Protein AF-A0A9P6WI72-F1 (afdb_monomer)

Solvent-accessible surface area (backbone atoms only — not comparable to full-atom values): 16939 Å² total; per-residue (Å²): 128,79,78,71,65,68,70,68,73,77,75,77,86,80,89,86,84,84,78,86,83,80,85,81,80,85,80,89,77,92,77,89,84,88,87,90,89,86,86,88,88,83,83,89,83,90,80,79,90,68,84,72,75,84,67,80,79,69,75,78,82,68,89,83,68,56,94,52,48,46,79,77,49,92,47,32,34,39,29,74,84,49,93,44,73,34,67,62,58,50,52,51,54,51,60,57,54,38,74,52,84,78,48,71,69,59,49,60,74,65,34,72,81,67,42,46,78,43,75,33,72,95,36,62,87,40,87,66,51,40,45,38,30,40,42,46,60,81,64,41,49,60,96,87,40,77,56,92,66,89,44,30,19,35,54,41,36,67,80,82,82,69,95,60,57,65,76,45,49,30,46,62,94,36,70,64,35,52,49,46,37,28,42,74,60,29,36,38,90,89,66,52,64,65,80,72,60,91,60,46,26,31,24,41,36,59,52,97,94,40,80,43,83,43,30,20,35,48,50,71,52,87,98,40,82,53,73,34,58,38,50,82,94,50,51,17,57,44,54,46,25,48,47,40,58,69,73,68,47,73,80,60,80,85,71,70,74,69,83,78,79,80,128

pLDDT: mean 72.47, std 22.65, range [26.83, 94.81]

Organism: NCBI:txid460514

InterPro domains:
  IPR028012 Transcription regulator Rua1, C-terminal [PF14616] (124-248)

Sequence (263 aa):
QQQQQQQQQQQQQQLQHPQNPQLQSHYHLQSTSSTPYGQPQNSILIKDYQPRSEESKSTPFPLFFCEYCQKISDTCYFCYNRSCSFLKKLQQFQLYNQPNFFTVDQVVYHCDPNYIYEENLDNKDRIYDPQITRCKIEDEFINGKKIKKDHPGFCKYCTLYEDNWDSNFYERNNSRYRGHMINTHGIHPNGLIVKLPQNGYFCYKWIRNHWFETSGFFCPYPDCHEAFAIGEKGHGFHEYLRHWSKQHVKLDSDQIKLPQIRN

Radius of gyration: 28.74 Å; Cα contacts (8 Å, |Δi|>4): 296; chains: 1; bounding box: 97×58×60 Å

Foldseek 3Di:
DVVVVVVVVVPPPDDDDDDDDDDDDDDDDDDDDDDDDDDDDDDDDDPDPDPPPPPPPQQDDDPPDDPQWDDPDSFKIWGPPDAAPVVVLLVVLVLLQDFAPDDQVNLCVQDDVQKDKDAPPVCCPPPLDAGIFIDGPVQQDDPNDGDPDQTFGADRRHDDDDRPRVVRTDRSPDPVSQCCCQLRNQAHNVGDRADDFPGKTWMWGQDPSDTDIFIKGARPDPPGRDIFTQDPPRVSVSVNSVCCVVPVPPPPVVPPPDPPDDD

Nearest PDB structures (foldseek):
  4i86-assembly2_B  TM=4.342E-01  e=5.383E+00  Komagataeibacter xylinus
  6t44-assembly1_BBB  TM=4.824E-01  e=5.733E+00  Ovis aries
  2a2g-assembly1_A  TM=4.708E-01  e=8.908E+00  Rattus norvegicus
  1yp7-assembly1_A  TM=3.965E-01  e=9.487E+00  Mus musculus

Secondary structure (DSSP, 8-state):
--SSSSSSSSSSS--------------------------------------------PPPPPTT--TTEEEEETTEEEESSS--THHHHHHHHHHHTSPP---HHHHHHHS-TTEEEEE-GGGTT-TTS-SEEEEEHHHHEETTEE------EE-SSPPP-SS-GGGGEE-TTSHHHHHHIIIII-B-TTS-BPPPPS--EEEEEEETTEEEEEEEEE--STT---EEEE-GGGHHHHHHHHHHHHHTS---TTS--------

Structure (mmCIF, N/CA/C/O backbone):
data_AF-A0A9P6WI72-F1
#
_entry.id   AF-A0A9P6WI72-F1
#
loop_
_atom_site.group_PDB
_atom_site.id
_atom_site.type_symbol
_atom_site.label_atom_id
_atom_site.label_alt_id
_atom_site.label_comp_id
_atom_site.label_asym_id
_atom_site.label_entity_id
_atom_site.label_seq_id
_atom_site.pdbx_PDB_ins_code
_atom_site.Cartn_x
_atom_site.Cartn_y
_atom_site.Cartn_z
_atom_site.occupancy
_atom_site.B_iso_or_equiv
_atom_site.auth_seq_id
_atom_site.auth_comp_id
_atom_site.auth_asym_id
_atom_site.auth_atom_id
_atom_site.pdbx_PDB_model_num
ATOM 1 N N . GLN A 1 1 ? -9.673 46.498 30.242 1.00 52.19 1 GLN A N 1
ATOM 2 C CA . GLN A 1 1 ? -8.729 45.479 30.759 1.00 52.19 1 GLN A CA 1
ATOM 3 C C . GLN A 1 1 ? -8.707 44.165 29.962 1.00 52.19 1 GLN A C 1
ATOM 5 O O . GLN A 1 1 ? -7.744 43.434 30.110 1.00 52.19 1 GLN A O 1
ATOM 10 N N . GLN A 1 2 ? -9.651 43.885 29.049 1.00 46.97 2 GLN A N 1
ATOM 11 C CA . GLN A 1 2 ? -9.589 42.696 28.170 1.00 46.97 2 GLN A CA 1
ATOM 12 C C . GLN A 1 2 ? -8.872 42.897 26.817 1.00 46.97 2 GLN A C 1
ATOM 14 O O . GLN A 1 2 ? -8.601 41.920 26.134 1.00 46.97 2 GLN A O 1
ATOM 19 N N . GLN A 1 3 ? -8.493 44.123 26.435 1.00 42.22 3 GLN A N 1
ATOM 20 C CA . GLN A 1 3 ? -7.752 44.370 25.181 1.00 42.22 3 GLN A CA 1
ATOM 21 C C . GLN A 1 3 ? -6.220 44.402 25.333 1.00 42.22 3 GLN A C 1
ATOM 23 O O . GLN A 1 3 ? -5.517 44.378 24.331 1.00 42.22 3 GLN A O 1
ATOM 28 N N . GLN A 1 4 ? -5.682 44.391 26.559 1.00 42.09 4 GLN A N 1
ATOM 29 C CA . GLN A 1 4 ? -4.226 44.348 26.790 1.00 42.09 4 GLN A CA 1
ATOM 30 C C . GLN A 1 4 ? -3.657 42.928 26.951 1.00 42.09 4 GLN A C 1
ATOM 32 O O . GLN A 1 4 ? -2.446 42.760 26.883 1.00 42.09 4 GLN A O 1
ATOM 37 N N . GLN A 1 5 ? -4.498 41.895 27.089 1.00 44.28 5 GLN A N 1
ATOM 38 C CA . GLN A 1 5 ? -4.035 40.498 27.151 1.00 44.28 5 GLN A CA 1
ATOM 39 C C . GLN A 1 5 ? -3.924 39.816 25.776 1.00 44.28 5 GLN A C 1
ATOM 41 O O . GLN A 1 5 ? -3.233 38.810 25.660 1.00 44.28 5 GLN A O 1
ATOM 46 N N . GLN A 1 6 ? -4.517 40.376 24.714 1.00 44.38 6 GLN A N 1
ATOM 47 C CA . GLN A 1 6 ? -4.412 39.809 23.359 1.00 44.38 6 GLN A CA 1
ATOM 48 C C . GLN A 1 6 ? -3.137 40.219 22.598 1.00 44.38 6 GLN A C 1
ATOM 50 O O . GLN A 1 6 ? -2.792 39.564 21.620 1.00 44.38 6 GLN A O 1
ATOM 55 N N . GLN A 1 7 ? -2.387 41.231 23.053 1.00 42.81 7 GLN A N 1
ATOM 56 C CA . GLN A 1 7 ? -1.132 41.647 22.400 1.00 42.81 7 GLN A CA 1
ATOM 57 C C . GLN A 1 7 ? 0.133 40.942 22.920 1.00 42.81 7 GLN A C 1
ATOM 59 O O . GLN A 1 7 ? 1.171 41.032 22.274 1.00 42.81 7 GLN A O 1
ATOM 64 N N . GLN A 1 8 ? 0.067 40.185 24.023 1.00 41.38 8 GLN A N 1
ATOM 65 C CA . GLN A 1 8 ? 1.225 39.431 24.538 1.00 41.38 8 GLN A CA 1
ATOM 66 C C . GLN A 1 8 ? 1.326 37.983 24.029 1.00 41.38 8 GLN A C 1
ATOM 68 O O . GLN A 1 8 ? 2.373 37.364 24.190 1.00 41.38 8 GLN A O 1
ATOM 73 N N . GLN A 1 9 ? 0.306 37.445 23.349 1.00 41.84 9 GLN A N 1
ATOM 74 C CA . GLN A 1 9 ? 0.353 36.076 22.798 1.00 41.84 9 GLN A CA 1
ATOM 75 C C . GLN A 1 9 ? 0.880 35.971 21.354 1.00 41.84 9 GLN A C 1
ATOM 77 O O . GLN A 1 9 ? 1.090 34.862 20.873 1.00 41.84 9 GLN A O 1
ATOM 82 N N . GLN A 1 10 ? 1.168 37.084 20.668 1.00 40.47 10 GLN A N 1
ATOM 83 C CA . GLN A 1 10 ? 1.740 37.060 19.308 1.00 40.47 10 GLN A CA 1
ATOM 84 C C . GLN A 1 10 ? 3.270 37.231 19.245 1.00 40.47 10 GLN A C 1
ATOM 86 O O . GLN A 1 10 ? 3.832 37.219 18.155 1.00 40.47 10 GLN A O 1
ATOM 91 N N . GLN A 1 11 ? 3.972 37.327 20.383 1.00 38.56 11 GLN A N 1
ATOM 92 C CA . GLN A 1 11 ? 5.428 37.564 20.417 1.00 38.56 11 GLN A CA 1
ATOM 93 C C . GLN A 1 11 ? 6.282 36.403 20.966 1.00 38.56 11 GLN A C 1
ATOM 95 O O . GLN A 1 11 ? 7.459 36.596 21.246 1.00 38.56 11 GLN A O 1
ATOM 100 N N . GLN A 1 12 ? 5.738 35.182 21.069 1.00 36.44 12 GLN A N 1
ATOM 101 C CA . GLN A 1 12 ? 6.485 33.992 21.530 1.00 36.44 12 GLN A CA 1
ATOM 102 C C . GLN A 1 12 ? 6.545 32.825 20.522 1.00 36.44 12 GLN A C 1
ATOM 104 O O . GLN A 1 12 ? 6.823 31.694 20.902 1.00 36.44 12 GLN A O 1
ATOM 109 N N . GLN A 1 13 ? 6.346 33.080 19.221 1.00 35.59 13 GLN A N 1
ATOM 110 C CA . GLN A 1 13 ? 6.502 32.067 18.155 1.00 35.59 13 GLN A CA 1
ATOM 111 C C . GLN A 1 13 ? 7.703 32.283 17.219 1.00 35.59 13 GLN A C 1
ATOM 113 O O . GLN A 1 13 ? 7.755 31.740 16.119 1.00 35.59 13 GLN A O 1
ATOM 118 N N . GLN A 1 14 ? 8.721 33.018 17.657 1.00 35.69 14 GLN A N 1
ATOM 119 C CA . GLN A 1 14 ? 10.023 33.010 16.993 1.00 35.69 14 GLN A CA 1
ATOM 120 C C . GLN A 1 14 ? 11.105 32.826 18.038 1.00 35.69 14 GLN A C 1
ATOM 122 O O . GLN A 1 14 ? 11.428 33.775 18.737 1.00 35.69 14 GLN A O 1
ATOM 127 N N . LEU A 1 15 ? 11.612 31.596 18.145 1.00 31.27 15 LEU A N 1
ATOM 128 C CA . LEU A 1 15 ? 12.985 31.219 18.502 1.00 31.27 15 LEU A CA 1
ATOM 129 C C . LEU A 1 15 ? 12.982 29.726 18.849 1.00 31.27 15 LEU A C 1
ATOM 131 O O . LEU A 1 15 ? 12.518 29.354 19.919 1.00 31.27 15 LEU A O 1
ATOM 135 N N . GLN A 1 16 ? 13.488 28.899 17.928 1.00 28.70 16 GLN A N 1
ATOM 136 C CA . GLN A 1 16 ? 14.389 27.753 18.160 1.00 28.70 16 GLN A CA 1
ATOM 137 C C . GLN A 1 16 ? 14.335 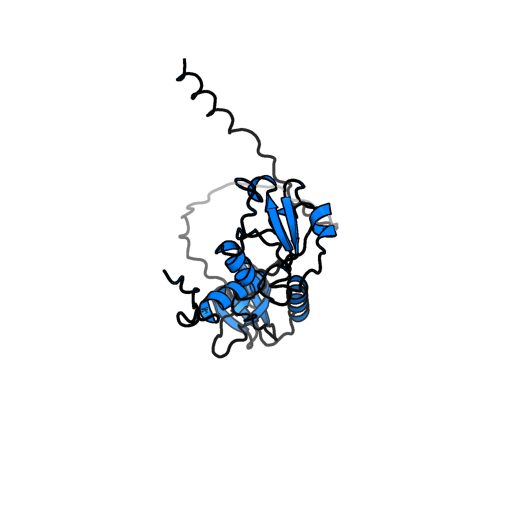26.785 16.966 1.00 28.70 16 GLN A C 1
ATOM 139 O O . GLN A 1 16 ? 13.604 25.802 16.942 1.00 28.70 16 GLN A O 1
ATOM 144 N N . HIS A 1 17 ? 15.166 27.078 15.965 1.00 30.27 17 HIS A N 1
ATOM 145 C CA . HIS A 1 17 ? 15.753 26.062 15.096 1.00 30.27 17 HIS A CA 1
ATOM 146 C C . HIS A 1 17 ? 17.014 25.517 15.778 1.00 30.27 17 HIS A C 1
ATOM 148 O O . HIS A 1 17 ? 17.877 26.320 16.140 1.00 30.27 17 HIS A O 1
ATOM 154 N N . PRO A 1 18 ? 17.209 24.192 15.822 1.00 30.80 18 PRO A N 1
ATOM 155 C CA . PRO A 1 18 ? 18.545 23.619 15.823 1.00 30.80 18 PRO A CA 1
ATOM 156 C C . PRO A 1 18 ? 18.844 22.988 14.457 1.00 30.80 18 PRO A C 1
ATOM 158 O O . PRO A 1 18 ? 18.262 21.988 14.050 1.00 30.80 18 PRO A O 1
ATOM 161 N N . GLN A 1 19 ? 19.713 23.685 13.731 1.00 26.84 19 GLN A N 1
ATOM 162 C CA . GLN A 1 19 ? 20.917 23.194 13.055 1.00 26.84 19 GLN A CA 1
ATOM 163 C C . GLN A 1 19 ? 20.951 21.745 12.518 1.00 26.84 19 GLN A C 1
ATOM 165 O O . GLN A 1 19 ? 20.992 20.764 13.253 1.00 26.84 19 GLN A O 1
ATOM 170 N N . ASN A 1 20 ? 21.107 21.679 11.189 1.00 28.73 20 ASN A N 1
ATOM 171 C CA . ASN A 1 20 ? 21.805 20.642 10.421 1.00 28.73 20 ASN A CA 1
ATOM 172 C C . ASN A 1 20 ? 22.983 19.985 11.169 1.00 28.73 20 ASN A C 1
ATOM 174 O O . ASN A 1 20 ? 23.896 20.702 11.584 1.00 28.73 20 ASN A O 1
ATOM 178 N N . PRO A 1 21 ? 23.106 18.650 11.101 1.00 31.75 21 PRO A N 1
ATOM 179 C CA . PRO A 1 21 ? 24.401 17.988 11.090 1.00 31.75 21 PRO A CA 1
ATOM 180 C C . PRO A 1 21 ? 24.835 17.715 9.647 1.00 31.75 21 PRO A C 1
ATOM 182 O O . PRO A 1 21 ? 24.166 17.032 8.871 1.00 31.75 21 PRO A O 1
ATOM 185 N N . GLN A 1 22 ? 25.980 18.292 9.302 1.00 28.11 22 GLN A N 1
ATOM 186 C CA . GLN A 1 22 ? 26.717 18.074 8.068 1.00 28.11 22 GLN A CA 1
ATOM 187 C C . GLN A 1 22 ? 27.060 16.588 7.881 1.00 28.11 22 GLN A C 1
ATOM 189 O O . GLN A 1 22 ? 27.593 15.938 8.778 1.00 28.11 22 GLN A O 1
ATOM 194 N N . LEU A 1 23 ? 26.827 16.081 6.670 1.00 28.50 23 LEU A N 1
ATOM 195 C CA . LEU A 1 23 ? 27.458 14.872 6.147 1.00 28.50 23 LEU A CA 1
ATOM 196 C C . LEU A 1 23 ? 28.974 15.113 6.043 1.00 28.50 23 LEU A C 1
ATOM 198 O O . LEU A 1 23 ? 29.442 15.748 5.099 1.00 28.50 23 LEU A O 1
ATOM 202 N N . GLN A 1 24 ? 29.741 14.611 7.011 1.00 29.06 24 GLN A N 1
ATOM 203 C CA . GLN A 1 24 ? 31.187 14.452 6.875 1.00 29.06 24 GLN A CA 1
ATOM 204 C C . GLN A 1 24 ? 31.476 13.236 5.991 1.00 29.06 24 GLN A C 1
ATOM 206 O O . GLN A 1 24 ? 31.387 12.083 6.406 1.00 29.06 24 GLN A O 1
ATOM 211 N N . SER A 1 25 ? 31.826 13.509 4.739 1.00 29.33 25 SER A N 1
ATOM 212 C CA . SER A 1 25 ? 32.450 12.556 3.830 1.00 29.33 25 SER A CA 1
ATOM 213 C C . SER A 1 25 ? 33.912 12.339 4.232 1.00 29.33 25 SER A C 1
ATOM 215 O O . SER A 1 25 ? 34.768 13.173 3.934 1.00 29.33 25 SER A O 1
ATOM 217 N N . HIS A 1 26 ? 34.214 11.217 4.885 1.00 27.45 26 HIS A N 1
ATOM 218 C CA . HIS A 1 26 ? 35.584 10.727 5.018 1.00 27.45 26 HIS A CA 1
ATOM 219 C C . HIS A 1 26 ? 36.020 10.064 3.705 1.00 27.45 26 HIS A C 1
ATOM 221 O O . HIS A 1 26 ? 35.703 8.906 3.449 1.00 27.45 26 HIS A O 1
ATOM 227 N N . TYR A 1 27 ? 36.769 10.796 2.880 1.00 30.16 27 TYR A N 1
ATOM 228 C CA . TYR A 1 27 ? 37.642 10.201 1.871 1.00 30.16 27 TYR A CA 1
ATOM 229 C C . TYR A 1 27 ? 39.048 10.095 2.459 1.00 30.16 27 TYR A C 1
ATOM 231 O O . TYR A 1 27 ? 39.739 11.096 2.630 1.00 30.16 27 TYR A O 1
ATOM 239 N N . HIS A 1 28 ? 39.470 8.869 2.762 1.00 27.30 28 HIS A N 1
ATOM 240 C CA . HIS A 1 28 ? 40.876 8.527 2.930 1.00 27.30 28 HIS A CA 1
ATOM 241 C C . HIS A 1 28 ? 41.377 8.001 1.581 1.00 27.30 28 HIS A C 1
ATOM 243 O O . HIS A 1 28 ? 41.046 6.888 1.186 1.00 27.30 28 HIS A O 1
ATOM 249 N N . LEU A 1 29 ? 42.168 8.804 0.872 1.00 28.55 29 LEU A N 1
ATOM 250 C CA . LEU A 1 29 ? 43.032 8.329 -0.205 1.00 28.55 29 LEU A CA 1
ATOM 251 C C . LEU A 1 29 ? 44.438 8.857 0.068 1.00 28.55 29 LEU A C 1
ATOM 253 O O . LEU A 1 29 ? 44.714 10.050 -0.035 1.00 28.55 29 LEU A O 1
ATOM 257 N N . GLN A 1 30 ? 45.307 7.939 0.483 1.00 26.83 30 GLN A N 1
ATOM 258 C CA . GLN A 1 30 ? 46.749 8.098 0.406 1.00 26.83 30 GLN A CA 1
ATOM 259 C C . GLN A 1 30 ? 47.158 8.086 -1.068 1.00 26.83 30 GLN A C 1
ATOM 261 O O . GLN A 1 30 ? 46.858 7.131 -1.777 1.00 26.83 30 GLN A O 1
ATOM 266 N N . SER A 1 31 ? 47.921 9.087 -1.494 1.00 29.16 31 SER A N 1
ATOM 267 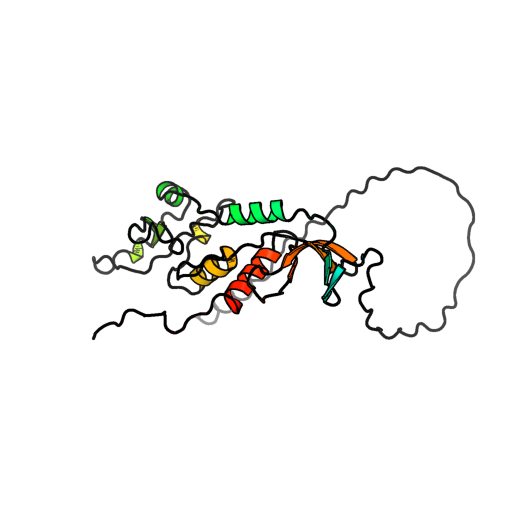C CA . SER A 1 31 ? 48.924 8.904 -2.544 1.00 29.16 31 SER A CA 1
ATOM 268 C C . SER A 1 31 ? 49.932 10.045 -2.495 1.00 29.16 31 SER A C 1
ATOM 270 O O . SER A 1 31 ? 49.629 11.204 -2.764 1.00 29.16 31 SER A O 1
ATOM 272 N N . THR A 1 32 ? 51.142 9.669 -2.108 1.00 26.88 32 THR A N 1
ATOM 273 C CA . THR A 1 32 ? 52.397 10.408 -2.182 1.00 26.88 32 THR A CA 1
ATOM 274 C C . THR A 1 32 ? 52.779 10.721 -3.629 1.00 26.88 32 THR A C 1
ATOM 276 O O . THR A 1 32 ? 52.756 9.819 -4.463 1.00 26.88 32 THR A O 1
ATOM 279 N N . SER A 1 33 ? 53.233 11.939 -3.921 1.00 29.80 33 SER A N 1
ATOM 280 C CA . SER A 1 33 ? 54.550 12.188 -4.539 1.00 29.80 33 SER A CA 1
ATOM 281 C C . SER A 1 33 ? 54.745 13.668 -4.883 1.00 29.80 33 SER A C 1
ATOM 283 O O . SER A 1 33 ? 53.876 14.371 -5.383 1.00 29.80 33 SER A O 1
ATOM 285 N N . SER A 1 34 ? 55.937 14.116 -4.528 1.00 29.33 34 SER A N 1
ATOM 286 C CA . SER A 1 34 ? 56.546 15.431 -4.647 1.00 29.33 34 SER A CA 1
ATOM 287 C C . SER A 1 34 ? 57.128 15.696 -6.038 1.00 29.33 34 SER A C 1
ATOM 289 O O . SER A 1 34 ? 57.828 14.831 -6.557 1.00 29.33 34 SER A O 1
ATOM 291 N N . THR A 1 35 ? 56.997 16.919 -6.568 1.00 30.30 35 THR A N 1
ATOM 292 C CA . THR A 1 35 ? 58.150 17.782 -6.938 1.00 30.30 35 THR A CA 1
ATOM 293 C C . THR A 1 35 ? 57.719 19.205 -7.361 1.00 30.30 35 THR A C 1
ATOM 295 O O . THR A 1 35 ? 56.591 19.374 -7.822 1.00 30.30 35 THR A O 1
ATOM 298 N N . PRO A 1 36 ? 58.580 20.234 -7.177 1.00 34.25 36 PRO A N 1
ATOM 299 C CA . PRO A 1 36 ? 58.242 21.657 -7.316 1.00 34.25 36 PRO A CA 1
ATOM 300 C C . PRO A 1 36 ? 58.958 22.368 -8.492 1.00 34.25 36 PRO A C 1
ATOM 302 O O . PRO A 1 36 ? 59.874 21.803 -9.077 1.00 34.25 36 PRO A O 1
ATOM 305 N N . TYR A 1 37 ? 58.562 23.630 -8.740 1.00 29.06 37 TYR A N 1
ATOM 306 C CA . TYR A 1 37 ? 59.270 24.778 -9.368 1.00 29.06 37 TYR A CA 1
ATOM 307 C C . TYR A 1 37 ? 58.545 25.467 -10.542 1.00 29.06 37 TYR A C 1
ATOM 309 O O . TYR A 1 37 ? 58.228 24.844 -11.549 1.00 29.06 37 TYR A O 1
ATOM 317 N N . GLY A 1 38 ? 58.399 26.799 -10.425 1.00 28.28 38 GLY A N 1
ATOM 318 C CA . GLY A 1 38 ? 58.164 27.732 -11.539 1.00 28.28 38 GLY A CA 1
ATOM 319 C C . GLY A 1 38 ? 57.165 28.859 -11.236 1.00 28.28 38 GLY A C 1
ATOM 320 O O . GLY A 1 38 ? 55.963 28.643 -11.301 1.00 28.28 38 GLY A O 1
ATOM 321 N N . GLN A 1 39 ? 57.662 30.053 -10.900 1.00 32.50 39 GLN A N 1
ATOM 322 C CA . GLN A 1 39 ? 56.904 31.262 -10.523 1.00 32.50 39 GLN A CA 1
ATOM 323 C C . GLN A 1 39 ? 56.535 32.171 -11.747 1.00 32.50 39 GLN A C 1
ATOM 325 O O . GLN A 1 39 ? 56.858 31.796 -12.871 1.00 32.50 39 GLN A O 1
ATOM 330 N N . PRO A 1 40 ? 55.809 33.307 -11.570 1.00 48.97 40 PRO A N 1
ATOM 331 C CA . PRO A 1 40 ? 54.665 33.745 -12.397 1.00 48.97 40 PRO A CA 1
ATOM 332 C C . PRO A 1 40 ? 54.976 34.863 -13.415 1.00 48.97 40 PRO A C 1
ATOM 334 O O . PRO A 1 40 ? 56.034 35.471 -13.319 1.00 48.97 40 PRO A O 1
ATOM 337 N N . GLN A 1 41 ? 54.008 35.229 -14.285 1.00 29.62 41 GLN A N 1
ATOM 338 C CA . GLN A 1 41 ? 53.733 36.637 -14.660 1.00 29.62 41 GLN A CA 1
ATOM 339 C C . GLN A 1 41 ? 52.444 36.873 -15.498 1.00 29.62 41 GLN A C 1
ATOM 341 O O . GLN A 1 41 ? 52.205 36.215 -16.504 1.00 29.62 41 GLN A O 1
ATOM 346 N N . ASN A 1 42 ? 51.699 37.907 -15.073 1.00 30.36 42 ASN A N 1
ATOM 347 C CA . ASN A 1 42 ? 50.888 38.892 -15.823 1.00 30.36 42 ASN A CA 1
ATOM 348 C C . ASN A 1 42 ? 49.516 38.555 -16.462 1.00 30.36 42 ASN A C 1
ATOM 350 O O . ASN A 1 42 ? 49.382 38.215 -17.629 1.00 30.36 42 ASN A O 1
ATOM 354 N N . SER A 1 43 ? 48.477 38.810 -15.656 1.00 33.97 43 SER A N 1
ATOM 355 C CA . SER A 1 43 ? 47.377 39.784 -15.852 1.00 33.97 43 SER A CA 1
ATOM 356 C C . SER A 1 43 ? 46.732 40.049 -17.237 1.00 33.97 43 SER A C 1
ATOM 358 O O . SER A 1 43 ? 47.276 40.774 -18.062 1.00 33.97 43 SER A O 1
ATOM 360 N N . ILE A 1 44 ? 45.456 39.631 -17.317 1.00 35.50 44 ILE A N 1
ATOM 361 C CA . ILE A 1 44 ? 44.232 40.365 -17.735 1.00 35.50 44 ILE A CA 1
ATOM 362 C C . ILE A 1 44 ? 44.128 40.924 -19.173 1.00 35.50 44 ILE A C 1
ATOM 364 O O . ILE A 1 44 ? 44.691 41.965 -19.489 1.00 35.50 44 ILE A O 1
ATOM 368 N N . LEU A 1 45 ? 43.186 40.356 -19.946 1.00 28.91 45 LEU A N 1
ATOM 369 C CA . LEU A 1 45 ? 42.010 41.079 -20.481 1.00 28.91 45 LEU A CA 1
ATOM 370 C C . LEU A 1 45 ? 40.978 40.075 -21.034 1.00 28.91 45 LEU A C 1
ATOM 372 O O . LEU A 1 45 ? 41.023 39.682 -22.196 1.00 28.91 45 LEU A O 1
ATOM 376 N N . ILE A 1 46 ? 40.035 39.646 -20.185 1.00 34.38 46 ILE A N 1
ATOM 377 C CA . ILE A 1 46 ? 38.827 38.936 -20.631 1.00 34.38 46 ILE A CA 1
ATOM 378 C C . ILE A 1 46 ? 37.858 40.004 -21.139 1.00 34.38 46 ILE A C 1
ATOM 380 O O . ILE A 1 46 ? 37.271 40.741 -20.348 1.00 34.38 46 ILE A O 1
ATOM 384 N N . LYS A 1 47 ? 37.728 40.107 -22.463 1.00 37.50 47 LYS A N 1
ATOM 385 C CA . LYS A 1 47 ? 36.605 40.788 -23.106 1.00 37.50 47 LYS A CA 1
ATOM 386 C C . LYS A 1 47 ? 35.420 39.825 -23.189 1.00 37.50 47 LYS A C 1
ATOM 388 O O . LYS A 1 47 ? 35.576 38.679 -23.598 1.00 37.50 47 LYS A O 1
ATOM 393 N N . ASP A 1 48 ? 34.265 40.356 -22.807 1.00 36.09 48 ASP A N 1
ATOM 394 C CA . ASP A 1 48 ? 32.925 39.926 -23.203 1.00 36.09 48 ASP A CA 1
ATOM 395 C C . ASP A 1 48 ? 32.451 38.555 -22.691 1.00 36.09 48 ASP A C 1
ATOM 397 O O . ASP A 1 48 ? 32.300 37.585 -23.433 1.00 36.09 48 ASP A O 1
ATOM 401 N N . TYR A 1 49 ? 32.087 38.508 -21.404 1.00 38.88 49 TYR A N 1
ATOM 402 C CA . TYR A 1 49 ? 31.145 37.503 -20.905 1.00 38.88 49 TYR A CA 1
ATOM 403 C C . TYR A 1 49 ? 29.733 37.873 -21.380 1.00 38.88 49 TYR A C 1
ATOM 405 O O . TYR A 1 49 ? 29.005 38.612 -20.721 1.00 38.88 49 TYR A O 1
ATOM 413 N N . GLN A 1 50 ? 29.350 37.381 -22.556 1.00 39.62 50 GLN A N 1
ATOM 414 C CA . GLN A 1 50 ? 27.942 37.293 -22.936 1.00 39.62 50 GLN A CA 1
ATOM 415 C C . GLN A 1 50 ? 27.294 36.205 -22.063 1.00 39.62 50 GLN A C 1
ATOM 417 O O . GLN A 1 50 ? 27.807 35.080 -22.044 1.00 39.62 50 GLN A O 1
ATOM 422 N N . PRO A 1 51 ? 26.197 36.479 -21.331 1.00 39.25 51 PRO A N 1
ATOM 423 C CA . PRO A 1 51 ? 25.466 35.427 -20.647 1.00 39.25 51 PRO A CA 1
ATOM 424 C C . PRO A 1 51 ? 24.907 34.491 -21.718 1.00 39.25 51 PRO A C 1
ATOM 426 O O . PRO A 1 51 ? 23.991 34.839 -22.461 1.00 39.25 51 PRO A O 1
ATOM 429 N N . ARG A 1 52 ? 25.524 33.312 -21.840 1.00 40.41 52 ARG A N 1
ATOM 430 C CA . ARG A 1 52 ? 25.052 32.245 -22.715 1.00 40.41 52 ARG A CA 1
ATOM 431 C C . ARG A 1 52 ? 23.608 31.962 -22.317 1.00 40.41 52 ARG A C 1
ATOM 433 O O . ARG A 1 52 ? 23.351 31.639 -21.158 1.00 40.41 52 ARG A O 1
ATOM 440 N N . SER A 1 53 ? 22.692 32.136 -23.264 1.00 44.59 53 SER A N 1
ATOM 441 C CA . SER A 1 53 ? 21.308 31.699 -23.139 1.00 44.59 53 SER A CA 1
ATOM 442 C C . SER A 1 53 ? 21.300 30.283 -22.570 1.00 44.59 53 SER A C 1
ATOM 444 O O . SER A 1 53 ? 22.055 29.423 -23.032 1.00 44.59 53 SER A O 1
ATOM 446 N N . GLU A 1 54 ? 20.499 30.058 -21.529 1.00 47.56 54 GLU A N 1
ATOM 447 C CA . GLU A 1 54 ? 20.246 28.728 -20.988 1.00 47.56 54 GLU A CA 1
ATOM 448 C C . GLU A 1 54 ? 19.533 27.908 -22.071 1.00 47.56 54 GLU A C 1
AT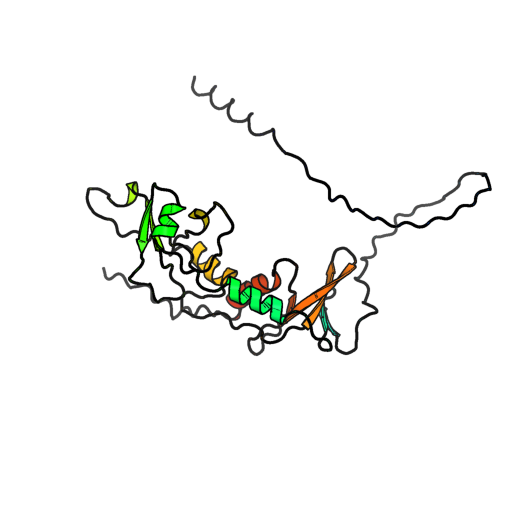OM 450 O O . GLU A 1 54 ? 18.311 27.804 -22.112 1.00 47.56 54 GLU A O 1
ATOM 455 N N . GLU A 1 55 ? 20.307 27.350 -23.002 1.00 50.16 55 GLU A N 1
ATOM 456 C CA . GLU A 1 55 ? 19.872 26.222 -23.805 1.00 50.16 55 GLU A CA 1
ATOM 457 C C . GLU A 1 55 ? 19.446 25.151 -22.811 1.00 50.16 55 GLU A C 1
ATOM 459 O O . GLU A 1 55 ? 20.243 24.713 -21.973 1.00 50.16 55 GLU A O 1
ATOM 464 N N . SER A 1 56 ? 18.169 24.774 -22.866 1.00 47.28 56 SER A N 1
ATOM 465 C CA . SER A 1 56 ? 17.614 23.681 -22.083 1.00 47.28 56 SER A CA 1
ATOM 466 C C . SER A 1 56 ? 18.510 22.461 -22.281 1.00 47.28 56 SER A C 1
ATOM 468 O O . SER A 1 56 ? 18.460 21.820 -23.334 1.00 47.28 56 SER A O 1
ATOM 470 N N . LYS A 1 57 ? 19.381 22.175 -21.308 1.00 59.38 57 LYS A N 1
ATOM 471 C CA . LYS A 1 57 ? 20.279 21.023 -21.360 1.00 59.38 57 LYS A CA 1
ATOM 472 C C . LYS A 1 57 ? 19.399 19.785 -21.325 1.00 59.38 57 LYS A C 1
ATOM 474 O O . LYS A 1 57 ? 18.921 19.385 -20.266 1.00 59.38 57 LYS A O 1
ATOM 479 N N . SER A 1 58 ? 19.139 19.228 -22.501 1.00 66.06 58 SER A N 1
ATOM 480 C CA . SER A 1 58 ? 18.465 17.952 -22.644 1.00 66.06 58 SER A CA 1
ATOM 481 C C . SER A 1 58 ? 19.251 16.903 -21.863 1.00 66.06 58 SER A C 1
ATOM 483 O O . SER A 1 58 ? 20.484 16.927 -21.808 1.00 66.06 58 SER A O 1
ATOM 485 N N . THR A 1 59 ? 18.530 16.010 -21.189 1.00 66.69 59 THR A N 1
ATOM 486 C CA . THR A 1 59 ? 19.154 14.913 -20.455 1.00 66.69 59 THR A CA 1
ATOM 487 C C . THR A 1 59 ? 20.024 14.100 -21.425 1.00 66.69 59 THR A C 1
ATOM 489 O O . THR A 1 59 ? 19.507 13.623 -22.438 1.00 66.69 59 THR A O 1
ATOM 492 N N . PRO A 1 60 ? 21.332 13.934 -21.155 1.00 73.12 60 PRO A N 1
ATOM 493 C CA . PRO A 1 60 ? 22.225 13.221 -22.054 1.00 73.12 60 PRO A CA 1
ATOM 494 C C . PRO A 1 60 ? 21.841 11.743 -22.124 1.00 73.12 60 PRO A C 1
ATOM 496 O O . PRO A 1 60 ? 21.523 11.123 -21.105 1.00 73.12 60 PRO A O 1
ATOM 499 N N . PHE A 1 61 ? 21.908 11.175 -23.328 1.00 70.31 61 PHE A N 1
ATOM 500 C CA . PHE A 1 61 ? 21.662 9.755 -23.556 1.00 70.31 61 PHE A CA 1
ATOM 501 C C . PHE A 1 61 ? 22.755 8.902 -22.880 1.00 70.31 61 PHE A C 1
ATOM 503 O O . PHE A 1 61 ? 23.943 9.136 -23.115 1.00 70.31 61 PHE A O 1
ATOM 510 N N . PRO A 1 62 ? 22.396 7.914 -22.045 1.00 67.12 62 PRO A N 1
ATOM 511 C CA . PRO A 1 62 ? 23.353 7.005 -21.423 1.00 67.12 62 PRO A CA 1
ATOM 512 C C . PRO A 1 62 ? 24.130 6.160 -22.415 1.00 67.12 62 PRO A C 1
ATOM 514 O O . PRO A 1 62 ? 23.564 5.347 -23.139 1.00 67.12 62 PRO A O 1
ATOM 517 N N . LEU A 1 63 ? 25.455 6.263 -22.360 1.00 68.25 63 LEU A N 1
ATOM 518 C CA . LEU A 1 63 ? 26.354 5.445 -23.177 1.00 68.25 63 LEU A CA 1
ATOM 519 C C . LEU A 1 63 ? 26.358 3.953 -22.785 1.00 68.25 63 LEU A C 1
ATOM 521 O O . LEU A 1 63 ? 26.890 3.136 -23.523 1.00 68.25 63 LEU A O 1
ATOM 525 N N . PHE A 1 64 ? 25.776 3.585 -21.639 1.00 71.25 64 PHE A N 1
ATOM 526 C CA . PHE A 1 64 ? 25.740 2.209 -21.121 1.00 71.25 64 PHE A CA 1
ATOM 527 C C . PHE A 1 64 ? 24.431 1.460 -21.427 1.00 71.25 64 PHE A C 1
ATOM 529 O O . PHE A 1 64 ? 24.200 0.373 -20.895 1.00 71.25 64 PHE A O 1
ATOM 536 N N . PHE A 1 65 ? 23.545 2.027 -22.249 1.00 79.44 65 PHE A N 1
ATOM 537 C CA . PHE A 1 65 ? 22.329 1.331 -22.662 1.00 79.44 65 PHE A CA 1
ATOM 538 C C . PHE A 1 65 ? 22.615 0.240 -23.689 1.00 79.44 65 PHE A C 1
ATOM 540 O O . PHE A 1 65 ? 23.406 0.416 -24.609 1.00 79.44 65 PHE A O 1
ATOM 547 N N . CYS A 1 66 ? 21.935 -0.892 -23.521 1.00 82.62 66 CYS A N 1
ATOM 548 C CA . CYS A 1 66 ? 21.938 -1.988 -24.482 1.00 82.62 66 CYS A CA 1
ATOM 549 C C . CYS A 1 66 ? 20.646 -1.980 -25.307 1.00 82.62 66 CYS A C 1
ATOM 551 O O . CYS A 1 66 ? 19.699 -1.263 -24.984 1.00 82.62 66 CYS A O 1
ATOM 553 N N . GLU A 1 67 ? 20.581 -2.819 -26.338 1.00 84.12 67 GLU A N 1
ATOM 554 C CA . GLU A 1 67 ? 19.403 -2.964 -27.208 1.00 84.12 67 GLU A CA 1
ATOM 555 C C . GLU A 1 67 ? 18.113 -3.358 -26.459 1.00 84.12 67 GLU A C 1
ATOM 557 O O . GLU A 1 67 ? 17.013 -3.060 -26.911 1.00 84.12 67 GLU A O 1
ATOM 562 N N . TYR A 1 68 ? 18.239 -3.960 -25.272 1.00 85.75 68 TYR A N 1
ATOM 563 C CA . TYR A 1 68 ? 17.119 -4.352 -24.410 1.00 85.75 68 TYR A CA 1
ATOM 564 C C . TYR A 1 68 ? 16.651 -3.234 -23.462 1.00 85.75 68 TYR A C 1
ATOM 566 O O . TYR A 1 68 ? 15.849 -3.494 -22.562 1.00 85.75 68 TYR A O 1
ATOM 574 N N . CYS A 1 69 ? 17.177 -2.012 -23.587 1.00 89.06 69 CYS A N 1
ATOM 575 C CA . CYS A 1 69 ? 16.713 -0.860 -22.816 1.00 89.06 69 CYS A CA 1
ATOM 576 C C . CYS A 1 69 ? 15.490 -0.220 -23.487 1.00 89.06 69 CYS A C 1
ATOM 578 O O . CYS A 1 69 ? 15.595 0.393 -24.546 1.00 89.06 69 CYS A O 1
ATOM 580 N N . GLN A 1 70 ? 14.336 -0.285 -22.829 1.00 89.31 70 GLN A N 1
ATOM 581 C CA . GLN A 1 70 ? 13.124 0.415 -23.235 1.00 89.31 70 GLN A CA 1
ATOM 582 C C . GLN A 1 70 ? 13.048 1.791 -22.569 1.00 89.31 70 GLN A C 1
ATOM 584 O O . GLN A 1 70 ? 13.155 1.919 -21.346 1.00 89.31 70 GLN A O 1
ATOM 589 N N . LYS A 1 71 ? 12.817 2.829 -23.378 1.00 90.38 71 LYS A N 1
ATOM 590 C CA . LYS A 1 71 ? 12.539 4.183 -22.893 1.00 90.38 71 LYS A CA 1
ATOM 591 C C . LYS A 1 71 ? 11.137 4.246 -22.291 1.00 90.38 71 LYS A C 1
ATOM 593 O O . LYS A 1 71 ? 10.166 3.933 -22.974 1.00 90.38 71 LYS A O 1
ATOM 598 N N . ILE A 1 72 ? 11.044 4.685 -21.039 1.00 89.62 72 ILE A N 1
ATOM 599 C CA . ILE A 1 72 ? 9.772 4.965 -20.356 1.00 89.62 72 ILE A CA 1
ATOM 600 C C . ILE A 1 72 ? 9.480 6.467 -20.396 1.00 89.62 72 ILE A C 1
ATOM 602 O O . ILE A 1 72 ? 8.362 6.886 -20.672 1.00 89.62 72 ILE A O 1
ATOM 606 N N . SER A 1 73 ? 10.503 7.290 -20.162 1.00 87.75 73 SER A N 1
ATOM 607 C CA . SER A 1 73 ? 10.448 8.747 -20.298 1.00 87.75 73 SER A CA 1
ATOM 608 C C . SER A 1 73 ? 11.831 9.297 -20.655 1.00 87.75 73 SER A C 1
ATOM 610 O O . SER A 1 73 ? 12.809 8.552 -20.724 1.00 87.75 73 SER A O 1
ATOM 612 N N . ASP A 1 74 ? 11.956 10.610 -20.858 1.00 86.38 74 ASP A N 1
ATOM 613 C CA . ASP A 1 74 ? 13.260 11.254 -21.098 1.00 86.38 74 ASP A CA 1
ATOM 614 C C . ASP A 1 74 ? 14.261 11.051 -19.952 1.00 86.38 74 ASP A C 1
ATOM 616 O O . ASP A 1 74 ? 15.472 11.115 -20.153 1.00 86.38 74 ASP A O 1
ATOM 620 N N . THR A 1 75 ? 13.759 10.753 -18.755 1.00 87.25 75 THR A N 1
ATOM 621 C CA . THR A 1 75 ? 14.550 10.587 -17.536 1.00 87.25 75 THR A CA 1
ATOM 622 C C . THR A 1 75 ? 14.500 9.167 -16.979 1.00 87.25 75 THR A C 1
ATOM 624 O O . THR A 1 75 ? 14.996 8.947 -15.875 1.00 87.25 75 THR A O 1
ATOM 627 N N . CYS A 1 76 ? 13.911 8.201 -17.694 1.00 88.38 76 CYS A N 1
ATOM 628 C CA . CYS A 1 76 ? 13.687 6.852 -17.177 1.00 88.38 76 CYS A CA 1
ATOM 629 C C . CYS A 1 76 ? 13.742 5.779 -18.271 1.00 88.38 76 CYS A C 1
ATOM 631 O O . CYS A 1 76 ? 13.013 5.849 -19.264 1.00 88.38 76 CYS A O 1
ATOM 633 N N . TYR A 1 77 ? 14.561 4.752 -18.051 1.00 90.56 77 TYR A N 1
ATOM 634 C CA . TYR A 1 77 ? 14.699 3.593 -18.933 1.00 90.56 77 TYR A CA 1
ATOM 635 C C . TYR A 1 77 ? 14.669 2.299 -18.128 1.00 90.56 77 TYR A C 1
ATOM 637 O O . TYR A 1 77 ? 15.211 2.241 -17.026 1.00 90.56 77 TYR A O 1
ATOM 645 N N . PHE A 1 78 ? 14.069 1.254 -18.692 1.00 90.94 78 PHE A N 1
ATOM 646 C CA . PHE A 1 78 ? 14.006 -0.082 -18.103 1.00 90.94 78 PHE A CA 1
ATOM 647 C C . PHE A 1 78 ? 14.762 -1.079 -18.981 1.00 90.94 78 PHE A C 1
ATOM 649 O O . PHE A 1 78 ? 14.596 -1.073 -20.194 1.00 90.94 78 PHE A O 1
ATOM 656 N N . CYS A 1 79 ? 15.594 -1.932 -18.386 1.00 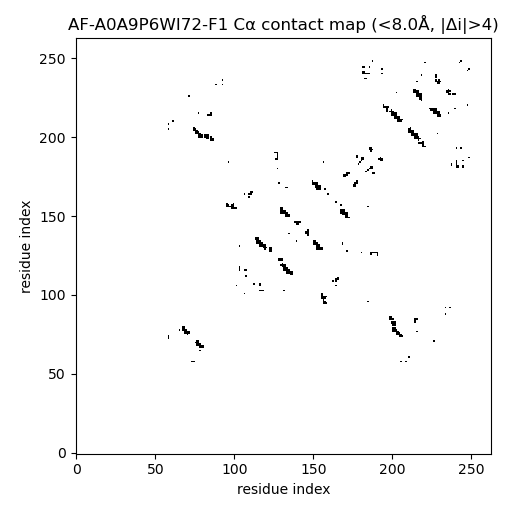89.69 79 CYS A N 1
ATOM 657 C CA . CYS A 1 79 ? 16.416 -2.906 -19.103 1.00 89.69 79 CYS A CA 1
ATOM 658 C C . CYS A 1 79 ? 15.990 -4.345 -18.793 1.00 89.69 79 CYS A C 1
ATOM 660 O O . CYS A 1 79 ? 15.987 -4.760 -17.630 1.00 89.69 79 CYS A O 1
ATOM 662 N N . TYR A 1 80 ? 15.689 -5.109 -19.848 1.00 85.31 80 TYR A N 1
ATOM 663 C CA . TYR A 1 80 ? 15.229 -6.503 -19.764 1.00 85.31 80 TYR A CA 1
ATOM 664 C C . TYR A 1 80 ? 16.360 -7.541 -19.693 1.00 85.31 80 TYR A C 1
ATOM 666 O O . TYR A 1 80 ? 16.113 -8.693 -19.354 1.00 85.31 80 TYR A O 1
ATOM 674 N N . ASN A 1 81 ? 17.603 -7.153 -19.988 1.00 83.50 81 ASN A N 1
ATOM 675 C CA . ASN A 1 81 ? 18.708 -8.098 -20.199 1.00 83.50 81 ASN A CA 1
ATOM 676 C C . ASN A 1 81 ? 19.413 -8.568 -18.912 1.00 83.50 81 ASN A C 1
ATOM 678 O O . ASN A 1 81 ? 20.269 -9.446 -18.950 1.00 83.50 81 ASN A O 1
ATOM 682 N N . ARG A 1 82 ? 19.138 -7.952 -17.756 1.00 73.06 82 ARG A N 1
ATOM 683 C CA . ARG A 1 82 ? 19.916 -8.194 -16.528 1.00 73.06 82 ARG A CA 1
ATOM 684 C C . ARG A 1 82 ? 19.013 -8.493 -15.336 1.00 73.06 82 ARG A C 1
ATOM 686 O O . ARG A 1 82 ? 18.021 -7.807 -15.104 1.00 73.06 82 ARG A O 1
ATOM 693 N N . SER A 1 83 ? 19.408 -9.478 -14.530 1.00 73.25 83 SER A N 1
ATOM 694 C CA . SER A 1 83 ? 18.741 -9.815 -13.269 1.00 73.25 83 SER A CA 1
ATOM 695 C C . SER A 1 83 ? 19.006 -8.745 -12.206 1.00 73.25 83 SER A C 1
ATOM 697 O O . SER A 1 83 ? 20.160 -8.518 -11.841 1.00 73.25 83 SER A O 1
ATOM 699 N N . CYS A 1 84 ? 17.961 -8.116 -11.671 1.00 82.56 84 CYS A N 1
ATOM 700 C CA . CYS A 1 84 ? 18.082 -7.125 -10.599 1.00 82.56 84 CYS A CA 1
ATOM 701 C C . CYS A 1 84 ? 17.735 -7.713 -9.215 1.00 82.56 84 CYS A C 1
ATOM 703 O O . CYS A 1 84 ? 17.143 -8.785 -9.097 1.00 82.56 84 CYS A O 1
ATOM 705 N N . SER A 1 85 ? 18.050 -6.987 -8.135 1.00 80.62 85 SER A N 1
ATOM 706 C CA . SER A 1 85 ? 17.772 -7.392 -6.741 1.00 80.62 85 SER A CA 1
ATOM 707 C C . SER A 1 85 ? 16.289 -7.316 -6.329 1.00 80.62 85 SER A C 1
ATOM 709 O O . SER A 1 85 ? 15.962 -7.308 -5.141 1.00 80.62 85 SER A O 1
ATOM 711 N N . PHE A 1 86 ? 15.378 -7.266 -7.300 1.00 88.88 86 PHE A N 1
ATOM 712 C CA . PHE A 1 86 ? 13.952 -7.036 -7.099 1.00 88.88 86 PHE A CA 1
ATOM 713 C C . PHE A 1 86 ? 13.294 -8.037 -6.147 1.00 88.88 86 PHE A C 1
ATOM 715 O O . PHE A 1 86 ? 12.564 -7.606 -5.259 1.00 88.88 86 PHE A O 1
ATOM 722 N N . LEU A 1 87 ? 13.592 -9.336 -6.265 1.00 88.88 87 LEU A N 1
ATOM 723 C CA . LEU A 1 87 ? 12.958 -10.365 -5.429 1.00 88.88 87 LEU A CA 1
ATOM 724 C C . LEU A 1 87 ? 13.159 -10.110 -3.930 1.00 88.88 87 LEU A C 1
ATOM 726 O O . LEU A 1 87 ? 12.219 -10.252 -3.155 1.00 88.88 87 LEU A O 1
ATOM 730 N N . LYS A 1 88 ? 14.348 -9.647 -3.523 1.00 88.62 88 LYS A N 1
ATOM 731 C CA . LYS A 1 88 ? 14.618 -9.290 -2.121 1.00 88.62 88 LYS A CA 1
ATOM 732 C C . LYS A 1 88 ? 13.767 -8.100 -1.670 1.00 88.62 88 LYS A C 1
ATOM 734 O O . LYS A 1 88 ? 13.200 -8.131 -0.583 1.00 88.62 88 LYS A O 1
ATOM 739 N N . LYS A 1 89 ? 13.642 -7.066 -2.512 1.00 89.69 89 LYS A N 1
ATOM 740 C CA . LYS A 1 89 ? 12.809 -5.887 -2.214 1.00 89.69 89 LYS A CA 1
ATOM 741 C C . LYS A 1 89 ? 11.320 -6.244 -2.159 1.00 89.69 89 LYS A C 1
ATOM 743 O O . LYS A 1 89 ? 10.604 -5.728 -1.308 1.00 89.69 89 LYS A O 1
ATOM 748 N N . LEU A 1 90 ? 10.864 -7.141 -3.035 1.00 91.75 90 LEU A N 1
ATOM 749 C CA . LEU A 1 90 ? 9.496 -7.653 -3.036 1.00 91.75 90 LEU A CA 1
ATOM 750 C C . LEU A 1 90 ? 9.191 -8.438 -1.756 1.00 91.75 90 LEU A C 1
ATOM 752 O O . LEU A 1 90 ? 8.175 -8.181 -1.121 1.00 91.75 90 LEU A O 1
ATOM 756 N N . GLN A 1 91 ? 10.086 -9.336 -1.342 1.00 91.12 91 GLN A N 1
ATOM 757 C CA . GLN A 1 91 ? 9.939 -10.092 -0.095 1.00 91.12 91 GLN A CA 1
ATOM 758 C C . GLN A 1 91 ? 9.887 -9.173 1.130 1.00 91.12 91 GLN A C 1
ATOM 760 O O . GLN A 1 91 ? 9.036 -9.350 1.995 1.00 91.12 91 GLN A O 1
ATOM 765 N N . GLN A 1 92 ? 10.747 -8.151 1.190 1.00 89.25 92 GLN A N 1
ATOM 766 C CA . GLN A 1 92 ? 10.699 -7.147 2.258 1.00 89.25 92 GLN A CA 1
ATOM 767 C C . GLN A 1 92 ? 9.358 -6.409 2.290 1.00 89.25 92 GLN A C 1
ATOM 769 O O . GLN A 1 92 ? 8.775 -6.239 3.357 1.00 89.25 92 GLN A O 1
ATOM 774 N N . PHE A 1 93 ? 8.843 -6.017 1.123 1.00 89.75 93 PHE A N 1
ATOM 775 C CA . PHE A 1 93 ? 7.528 -5.393 1.020 1.00 89.75 93 PHE A CA 1
ATOM 776 C C . PHE A 1 93 ? 6.402 -6.339 1.466 1.00 89.75 93 PHE A C 1
ATOM 778 O O . PHE A 1 93 ? 5.487 -5.914 2.165 1.00 89.75 93 PHE A O 1
ATOM 785 N N . GLN A 1 94 ? 6.471 -7.624 1.116 1.00 90.75 94 GLN A N 1
ATOM 786 C CA . GLN A 1 94 ? 5.503 -8.630 1.562 1.00 90.75 94 GLN A CA 1
ATOM 787 C C . GLN A 1 94 ? 5.527 -8.830 3.078 1.00 90.75 94 GLN A C 1
ATOM 789 O O . GLN A 1 94 ? 4.463 -8.919 3.682 1.00 90.75 94 GLN A O 1
ATOM 794 N N . LEU A 1 95 ? 6.718 -8.883 3.684 1.00 89.06 95 LEU A N 1
ATOM 795 C CA . LEU A 1 95 ? 6.892 -9.022 5.132 1.00 89.06 95 LEU A CA 1
ATOM 796 C C . LEU A 1 95 ? 6.352 -7.806 5.888 1.00 89.06 95 LEU A C 1
ATOM 798 O O . LEU A 1 95 ? 5.646 -7.976 6.875 1.00 89.06 95 LEU A O 1
ATOM 802 N N . TYR A 1 96 ? 6.621 -6.594 5.391 1.00 86.06 96 TYR A N 1
ATOM 803 C CA . TYR A 1 96 ? 6.083 -5.352 5.957 1.00 86.06 96 TYR A CA 1
ATOM 804 C C . TYR A 1 96 ? 4.546 -5.302 5.943 1.00 86.06 96 TYR A C 1
ATOM 806 O O . TYR A 1 96 ? 3.947 -4.608 6.753 1.00 86.06 96 TYR A O 1
ATOM 814 N N . ASN A 1 97 ? 3.907 -6.042 5.033 1.00 88.75 97 ASN A N 1
ATOM 815 C CA . ASN A 1 97 ? 2.454 -6.088 4.874 1.00 88.75 97 ASN A CA 1
ATOM 816 C C . ASN A 1 97 ? 1.818 -7.382 5.402 1.00 88.75 97 ASN A C 1
ATOM 818 O O . ASN A 1 97 ? 0.679 -7.693 5.053 1.00 88.75 97 ASN A O 1
ATOM 822 N N . GLN A 1 98 ? 2.531 -8.147 6.231 1.00 89.81 98 GLN A N 1
ATOM 823 C CA . GLN A 1 98 ? 1.911 -9.229 6.992 1.00 89.81 98 GLN A CA 1
ATOM 824 C C . GLN A 1 98 ? 1.174 -8.676 8.214 1.00 89.81 98 GLN A C 1
ATOM 826 O O . GLN A 1 98 ? 1.604 -7.665 8.775 1.00 89.81 98 GLN A O 1
ATOM 831 N N . PRO A 1 99 ? 0.084 -9.328 8.657 1.00 89.50 99 PRO A N 1
ATOM 832 C CA . PRO A 1 99 ? -0.546 -8.965 9.910 1.00 89.50 99 PRO A CA 1
ATOM 833 C C . PRO A 1 99 ? 0.439 -9.073 11.086 1.00 89.50 99 PRO A C 1
ATOM 835 O O . PRO A 1 99 ? 1.066 -10.113 11.288 1.00 89.50 99 PRO A O 1
ATOM 838 N N . ASN A 1 100 ? 0.557 -8.013 11.878 1.00 82.69 100 ASN A N 1
ATOM 839 C CA . ASN A 1 100 ? 1.027 -8.072 13.246 1.00 82.69 100 ASN A CA 1
ATOM 840 C C . ASN A 1 100 ? -0.032 -8.792 14.104 1.00 82.69 100 ASN A C 1
ATOM 842 O O . ASN A 1 100 ? -1.235 -8.619 13.925 1.00 82.69 100 ASN A O 1
ATOM 846 N N . PHE A 1 101 ? 0.421 -9.653 15.009 1.00 84.56 101 PHE A N 1
ATOM 847 C CA . PHE A 1 101 ? -0.446 -10.439 15.894 1.00 84.56 101 PHE A CA 1
ATOM 848 C C . PHE A 1 101 ? -0.401 -9.882 17.319 1.00 84.56 101 PHE A C 1
ATOM 850 O O . PHE A 1 101 ? -0.307 -10.644 18.281 1.00 84.56 101 PHE A O 1
ATOM 857 N N . PHE A 1 102 ? -0.389 -8.551 17.455 1.00 88.94 102 PHE A N 1
ATOM 858 C CA . PHE A 1 102 ? -0.340 -7.924 18.772 1.00 88.94 102 PHE A CA 1
ATOM 859 C C . PHE A 1 102 ? -1.605 -8.246 19.569 1.00 88.94 102 PHE A C 1
ATOM 861 O O . PHE A 1 102 ? -2.718 -8.180 19.045 1.00 88.94 102 PHE A O 1
ATOM 868 N N . THR A 1 103 ? -1.428 -8.597 20.839 1.00 90.31 103 THR A N 1
ATOM 869 C CA . THR A 1 103 ? -2.539 -8.866 21.757 1.00 90.31 103 THR A CA 1
ATOM 870 C C . THR A 1 103 ? -3.063 -7.572 22.377 1.00 90.31 103 THR A C 1
ATOM 872 O O . THR A 1 103 ? -2.363 -6.556 22.401 1.00 90.31 103 THR A O 1
ATOM 875 N N . VAL A 1 104 ? -4.283 -7.601 22.929 1.00 92.00 104 VAL A N 1
ATOM 876 C CA . VAL A 1 104 ? -4.808 -6.461 23.704 1.00 92.00 104 VAL A CA 1
ATOM 877 C C . VAL A 1 104 ? -3.877 -6.110 24.858 1.00 92.00 104 VAL A C 1
ATOM 879 O O . VAL A 1 104 ? -3.579 -4.936 25.032 1.00 92.00 104 VAL A O 1
ATOM 882 N N . ASP A 1 105 ? -3.342 -7.100 25.573 1.00 93.00 105 ASP A N 1
ATOM 883 C CA . ASP A 1 105 ? -2.419 -6.863 26.690 1.00 93.00 105 ASP A CA 1
ATOM 884 C C . ASP A 1 105 ? -1.163 -6.093 26.258 1.00 93.00 105 ASP A C 1
ATOM 886 O O . ASP A 1 105 ? -0.731 -5.170 26.947 1.00 93.00 105 ASP A O 1
ATOM 890 N N . GLN A 1 106 ? -0.597 -6.426 25.091 1.00 91.69 106 GLN A N 1
ATOM 891 C CA . GLN A 1 106 ? 0.546 -5.697 24.537 1.00 91.69 106 GLN A CA 1
ATOM 892 C C . GLN A 1 106 ? 0.175 -4.255 24.187 1.00 91.69 106 GLN A C 1
ATOM 894 O O . GLN A 1 106 ? 0.922 -3.332 24.498 1.00 91.69 106 GLN A O 1
ATOM 899 N N . VAL A 1 107 ? -0.988 -4.048 23.568 1.00 91.25 107 VAL A N 1
ATOM 900 C CA . VAL A 1 107 ? -1.469 -2.707 23.220 1.00 91.25 107 VAL A CA 1
ATOM 901 C C . VAL A 1 107 ? -1.722 -1.870 24.479 1.00 91.25 107 VAL A C 1
ATOM 903 O O . VAL A 1 107 ? -1.256 -0.737 24.544 1.00 91.25 107 VAL A O 1
ATOM 906 N N . VAL A 1 108 ? -2.383 -2.429 25.496 1.00 92.69 108 VAL A N 1
ATOM 907 C CA . VAL A 1 108 ? -2.653 -1.764 26.784 1.00 92.69 108 VAL A CA 1
ATOM 908 C C . VAL A 1 108 ? -1.358 -1.376 27.494 1.00 92.69 108 VAL A C 1
ATOM 910 O O . VAL A 1 108 ? -1.276 -0.287 28.050 1.00 92.69 108 VAL A O 1
ATOM 913 N N . TYR A 1 109 ? -0.340 -2.240 27.462 1.00 92.19 109 TYR A N 1
ATOM 914 C CA . TYR A 1 109 ? 0.949 -1.964 28.098 1.00 92.19 109 TYR A CA 1
ATOM 915 C C . TYR A 1 109 ? 1.675 -0.753 27.486 1.00 92.19 109 TYR A C 1
ATOM 917 O O . TYR A 1 109 ? 2.399 -0.053 28.192 1.00 92.19 109 TYR A O 1
ATOM 925 N N . HIS A 1 110 ? 1.493 -0.505 26.185 1.00 91.25 110 HIS A N 1
ATOM 926 C CA . HIS A 1 110 ? 2.243 0.517 25.452 1.00 91.25 110 HIS A CA 1
ATOM 927 C C . HIS A 1 110 ? 1.464 1.798 25.125 1.00 91.25 110 HIS A C 1
ATOM 929 O O . HIS A 1 110 ? 2.095 2.803 24.806 1.00 91.25 110 HIS A O 1
ATOM 935 N N . CYS A 1 111 ? 0.131 1.777 25.149 1.00 91.56 111 CYS A N 1
ATOM 936 C CA . CYS A 1 111 ? -0.695 2.907 24.711 1.00 91.56 111 CYS A CA 1
ATOM 937 C C . CYS A 1 111 ? -1.231 3.750 25.881 1.00 91.56 111 CYS A C 1
ATOM 939 O O . CYS A 1 111 ? -1.131 3.373 27.048 1.00 91.56 111 CYS A O 1
ATOM 941 N N . ASP A 1 112 ? -1.837 4.896 25.556 1.00 90.56 112 ASP A N 1
ATOM 942 C CA . ASP A 1 112 ? -2.407 5.834 26.529 1.00 90.56 112 ASP A CA 1
ATOM 943 C C . ASP A 1 112 ? -3.423 5.154 27.488 1.00 90.56 112 ASP A C 1
ATOM 945 O O . ASP A 1 112 ? -4.420 4.582 27.022 1.00 90.56 112 ASP A O 1
ATOM 949 N N . PRO A 1 113 ? -3.224 5.233 28.822 1.00 91.50 113 PRO A N 1
ATOM 950 C CA . PRO A 1 113 ? -4.097 4.609 29.820 1.00 91.50 113 PRO A CA 1
ATOM 951 C C . PRO A 1 113 ? -5.470 5.286 29.969 1.00 91.50 113 PRO A C 1
ATOM 953 O O . PRO A 1 113 ? -6.338 4.749 30.652 1.00 91.50 113 PRO A O 1
ATOM 956 N N . ASN A 1 114 ? -5.706 6.446 29.343 1.00 91.25 114 ASN A N 1
ATOM 957 C CA . ASN A 1 114 ? -7.011 7.122 29.349 1.00 91.25 114 ASN A CA 1
ATOM 958 C C . ASN A 1 114 ? -8.043 6.469 28.408 1.00 91.25 114 ASN A C 1
ATOM 960 O O . ASN A 1 114 ? -9.172 6.959 28.268 1.00 91.25 114 ASN A O 1
ATOM 964 N N . TYR A 1 115 ? -7.661 5.379 27.741 1.00 92.19 115 TYR A N 1
ATOM 965 C CA . TYR A 1 115 ? -8.508 4.620 26.835 1.00 92.19 115 TYR A CA 1
ATOM 966 C C . TYR A 1 115 ? -8.760 3.204 27.352 1.00 92.19 115 TYR A C 1
ATOM 968 O O . TYR A 1 115 ? -7.937 2.592 28.025 1.00 92.19 115 TYR A O 1
ATOM 976 N N . ILE A 1 116 ? -9.908 2.671 26.957 1.00 90.25 116 ILE A N 1
ATOM 977 C CA . ILE A 1 116 ? -10.306 1.279 27.115 1.00 90.25 116 ILE A CA 1
ATOM 978 C C . ILE A 1 116 ? -10.068 0.593 25.780 1.00 90.25 116 ILE A C 1
ATOM 980 O O . ILE A 1 116 ? -10.534 1.077 24.745 1.00 90.25 116 ILE A O 1
ATOM 984 N N . TYR A 1 117 ? -9.344 -0.520 25.811 1.00 92.44 117 TYR A N 1
ATOM 985 C CA . TYR A 1 117 ? -8.979 -1.302 24.637 1.00 92.44 117 TYR A CA 1
ATOM 986 C C . TYR A 1 117 ? -9.784 -2.599 24.622 1.00 92.44 117 TYR A C 1
ATOM 988 O O . TYR A 1 117 ? -9.827 -3.319 25.617 1.00 92.44 117 TYR A O 1
ATOM 996 N N . GLU A 1 118 ? -10.419 -2.899 23.495 1.00 90.25 118 GLU A N 1
ATOM 997 C CA . GLU A 1 118 ? -11.288 -4.067 23.336 1.00 90.25 118 GLU A CA 1
ATOM 998 C C . GLU A 1 118 ? -10.933 -4.821 22.046 1.00 90.25 118 GLU A C 1
ATOM 1000 O O . GLU A 1 118 ? -10.629 -4.208 21.014 1.00 90.25 118 GLU A O 1
ATOM 1005 N N . GLU A 1 119 ? -11.006 -6.156 22.083 1.00 88.81 119 GLU A N 1
ATOM 1006 C CA . GLU A 1 119 ? -10.967 -6.965 20.862 1.00 88.81 119 GLU A CA 1
ATOM 1007 C C . GLU A 1 119 ? -12.253 -6.779 20.051 1.00 88.81 119 GLU A C 1
ATOM 1009 O O . GLU A 1 119 ? -13.371 -6.921 20.546 1.00 88.81 119 GLU A O 1
ATOM 1014 N N . ASN A 1 120 ? -12.094 -6.541 18.755 1.00 83.44 120 ASN A N 1
ATOM 1015 C CA . ASN A 1 120 ? -13.172 -6.483 17.781 1.00 83.44 120 ASN A CA 1
ATOM 1016 C C . ASN A 1 120 ? -13.533 -7.902 17.310 1.00 83.44 120 ASN A C 1
ATOM 1018 O O . ASN A 1 120 ? -13.212 -8.308 16.190 1.00 83.44 120 ASN A O 1
ATOM 1022 N N . LEU A 1 121 ? -14.191 -8.664 18.188 1.00 79.75 121 LEU A N 1
ATOM 1023 C CA . LEU A 1 121 ? -14.561 -10.063 17.940 1.00 79.75 121 LEU A CA 1
ATOM 1024 C C . LEU A 1 121 ? -15.459 -10.232 16.706 1.00 79.75 121 LEU A C 1
ATOM 1026 O O . LEU A 1 121 ? -15.290 -11.191 15.957 1.00 79.75 121 LEU A O 1
ATOM 1030 N N . ASP A 1 122 ? -16.344 -9.266 16.446 1.00 75.38 122 ASP A N 1
ATOM 1031 C CA . ASP A 1 122 ? -17.277 -9.283 15.311 1.00 75.38 122 ASP A CA 1
ATOM 1032 C C . ASP A 1 122 ? -16.567 -9.297 13.941 1.00 75.38 122 ASP A C 1
ATOM 1034 O O . ASP A 1 122 ? -17.158 -9.697 12.938 1.00 75.38 122 ASP A O 1
ATOM 1038 N N . ASN A 1 123 ? -15.309 -8.843 13.875 1.00 74.25 123 ASN A N 1
ATOM 1039 C CA . ASN A 1 123 ? -14.576 -8.655 12.619 1.00 74.25 123 ASN A CA 1
ATOM 1040 C C . ASN A 1 123 ? -13.183 -9.296 12.621 1.00 74.25 123 ASN A C 1
ATOM 1042 O O . ASN A 1 123 ? -12.356 -8.963 11.772 1.00 74.25 123 ASN A O 1
ATOM 1046 N N . LYS A 1 124 ? -12.920 -10.226 13.546 1.00 71.56 124 LYS A N 1
ATOM 1047 C CA . LYS A 1 124 ? -11.601 -10.849 13.729 1.00 71.56 124 LYS A CA 1
ATOM 1048 C C . LYS A 1 124 ? -11.032 -11.454 12.439 1.00 71.56 124 LYS A C 1
ATOM 1050 O O . LYS A 1 124 ? -9.851 -11.281 12.147 1.00 71.56 124 LYS A O 1
ATOM 1055 N N . ASP A 1 125 ? -11.888 -12.079 11.633 1.00 78.62 125 ASP A N 1
ATOM 1056 C CA . ASP A 1 125 ? -11.486 -12.766 10.399 1.00 78.62 125 ASP A CA 1
ATOM 1057 C C . ASP A 1 125 ? -11.470 -11.853 9.161 1.00 78.62 125 ASP A C 1
ATOM 1059 O O . ASP A 1 125 ? -11.053 -12.258 8.073 1.00 78.62 125 ASP A O 1
ATOM 1063 N N . ARG A 1 126 ? -11.918 -10.598 9.284 1.00 86.06 126 ARG A N 1
ATOM 1064 C CA . ARG A 1 126 ? -11.975 -9.674 8.148 1.00 86.06 126 ARG A CA 1
ATOM 1065 C C . ARG A 1 126 ? -10.619 -9.042 7.919 1.00 86.06 126 ARG A C 1
ATOM 1067 O O . ARG A 1 126 ? -10.158 -8.239 8.719 1.00 86.06 126 ARG A O 1
ATOM 1074 N N . ILE A 1 127 ? -9.993 -9.328 6.782 1.00 88.62 127 ILE A N 1
ATOM 1075 C CA . ILE A 1 127 ? -8.654 -8.817 6.440 1.00 88.62 127 ILE A CA 1
ATOM 1076 C C . ILE A 1 127 ? -8.545 -7.285 6.462 1.00 88.62 127 ILE A C 1
ATOM 1078 O O . ILE A 1 127 ? -7.511 -6.761 6.847 1.00 88.62 127 ILE A O 1
ATOM 1082 N N . TYR A 1 128 ? -9.608 -6.558 6.124 1.00 88.81 128 TYR A N 1
ATOM 1083 C CA . TYR A 1 128 ? -9.576 -5.098 6.104 1.00 88.81 128 TYR A CA 1
ATOM 1084 C C . TYR A 1 128 ? -9.762 -4.476 7.494 1.00 88.81 128 TYR A C 1
ATOM 1086 O O . TYR A 1 128 ? -9.203 -3.417 7.748 1.00 88.81 128 TYR A O 1
ATOM 1094 N N . ASP A 1 129 ? -10.520 -5.121 8.384 1.00 86.81 129 ASP A N 1
ATOM 1095 C CA . ASP A 1 129 ? -10.910 -4.518 9.658 1.00 86.81 129 ASP A CA 1
ATOM 1096 C C . ASP A 1 129 ? -9.819 -4.680 10.737 1.00 86.81 129 ASP A C 1
ATOM 1098 O O . ASP A 1 129 ? -9.088 -5.684 10.759 1.00 86.81 129 ASP A O 1
ATOM 1102 N N . PRO A 1 130 ? -9.709 -3.705 11.659 1.00 87.94 130 PRO A N 1
ATOM 1103 C CA . PRO A 1 130 ? -8.775 -3.766 12.772 1.00 87.94 130 PRO A CA 1
ATOM 1104 C C . PRO A 1 130 ? -9.258 -4.763 13.830 1.00 87.94 130 PRO A C 1
ATOM 1106 O O . PRO A 1 130 ? -10.457 -4.857 14.115 1.00 87.94 130 PRO A O 1
ATOM 1109 N N . GLN A 1 131 ? -8.306 -5.470 14.442 1.00 85.19 131 GLN A N 1
ATOM 1110 C CA . GLN A 1 131 ? -8.581 -6.473 15.476 1.00 85.19 131 GLN A CA 1
ATOM 1111 C C . GLN A 1 131 ? -8.809 -5.853 16.857 1.00 85.19 131 GLN A C 1
ATOM 1113 O O . GLN A 1 131 ? -9.560 -6.407 17.648 1.00 85.19 131 GLN A O 1
ATOM 1118 N N . ILE A 1 132 ? -8.175 -4.720 17.154 1.00 90.44 132 ILE A N 1
ATOM 1119 C CA . ILE A 1 132 ? -8.268 -4.048 18.453 1.00 90.44 132 ILE A CA 1
ATOM 1120 C C . ILE A 1 132 ? -8.839 -2.658 18.219 1.00 90.44 132 ILE A C 1
ATOM 1122 O O . ILE A 1 132 ? -8.413 -1.955 17.302 1.00 90.44 132 ILE A O 1
ATOM 1126 N N . THR A 1 133 ? -9.804 -2.258 19.035 1.00 90.62 133 THR A N 1
ATOM 1127 C CA . THR A 1 133 ? -10.385 -0.912 19.030 1.00 90.62 133 THR A CA 1
ATOM 1128 C C . THR A 1 133 ? -10.205 -0.241 20.377 1.00 90.62 133 THR A C 1
ATOM 1130 O O . THR A 1 133 ? -10.007 -0.924 21.379 1.00 90.62 133 THR A O 1
ATOM 1133 N N . ARG A 1 134 ? -10.282 1.093 20.408 1.00 90.56 134 ARG A N 1
ATOM 1134 C CA . ARG A 1 134 ? -10.199 1.855 21.656 1.00 90.56 134 ARG A CA 1
ATOM 1135 C C . ARG A 1 134 ? -11.304 2.890 21.825 1.00 90.56 134 ARG A C 1
ATOM 1137 O O . ARG A 1 134 ? -11.684 3.573 20.874 1.00 90.56 134 ARG A O 1
ATOM 1144 N N . CYS A 1 135 ? -11.754 3.078 23.055 1.00 88.19 135 CYS A N 1
ATOM 1145 C CA . CYS A 1 135 ? -12.685 4.129 23.454 1.00 88.19 135 CYS A CA 1
ATOM 1146 C C . CYS A 1 135 ? -12.055 4.978 24.557 1.00 88.19 135 CYS A C 1
ATOM 1148 O O . CYS A 1 135 ? -11.387 4.432 25.424 1.00 88.19 135 CYS A O 1
ATOM 1150 N N . LYS A 1 136 ? -12.248 6.301 24.552 1.00 87.31 136 LYS A N 1
ATOM 1151 C CA . LYS A 1 136 ? -11.876 7.108 25.719 1.00 87.31 136 LYS A CA 1
ATOM 1152 C C . LYS A 1 136 ? -12.776 6.744 26.896 1.00 87.31 136 LYS A C 1
ATOM 1154 O O . LYS A 1 136 ? -13.985 6.633 26.708 1.00 87.31 136 LYS A O 1
ATOM 1159 N N . ILE A 1 137 ? -12.215 6.644 28.099 1.00 84.25 137 ILE A N 1
ATOM 1160 C CA . ILE A 1 137 ? -12.975 6.301 29.315 1.00 84.25 137 ILE A CA 1
ATOM 1161 C C . ILE A 1 137 ? -14.165 7.259 29.522 1.00 84.25 137 ILE A C 1
ATOM 1163 O O . ILE A 1 137 ? -15.274 6.827 29.821 1.00 84.25 137 ILE A O 1
ATOM 1167 N N . GLU A 1 138 ? -13.958 8.558 29.288 1.00 81.50 138 GLU A N 1
ATOM 1168 C CA . GLU A 1 138 ? -14.999 9.595 29.402 1.00 81.50 138 GLU A CA 1
ATOM 1169 C C . GLU A 1 138 ? -16.138 9.462 28.374 1.00 81.50 138 GLU A C 1
ATOM 1171 O O . GLU A 1 138 ? -17.246 9.938 28.610 1.00 81.50 138 GLU A O 1
ATOM 1176 N N . ASP A 1 139 ? -15.881 8.810 27.239 1.00 77.44 139 ASP A N 1
ATOM 1177 C CA . ASP A 1 139 ? -16.831 8.664 26.135 1.00 77.44 139 ASP A CA 1
ATOM 1178 C C . ASP A 1 139 ? -17.645 7.368 26.194 1.00 77.44 139 ASP A C 1
ATOM 1180 O O . ASP A 1 139 ? -18.625 7.245 25.449 1.00 77.44 139 ASP A O 1
ATOM 1184 N N . GLU A 1 140 ? -17.238 6.399 27.021 1.00 74.25 140 GLU A N 1
ATOM 1185 C CA . GLU A 1 140 ? -17.874 5.080 27.072 1.00 74.25 140 GLU A CA 1
ATOM 1186 C C . GLU A 1 140 ? -19.321 5.181 27.576 1.00 74.25 140 GLU A C 1
ATOM 1188 O O . GLU A 1 140 ? -20.220 4.521 27.043 1.00 74.25 140 GLU A O 1
ATOM 1193 N N . PHE A 1 141 ? -19.565 6.064 28.550 1.00 69.75 141 PHE A N 1
ATOM 1194 C CA . PHE A 1 141 ? -20.861 6.229 29.197 1.00 69.75 141 PHE A CA 1
ATOM 1195 C C . PHE A 1 141 ? -21.345 7.674 29.132 1.00 69.75 141 PHE A C 1
ATOM 1197 O O . PHE A 1 141 ? -20.786 8.564 29.764 1.00 69.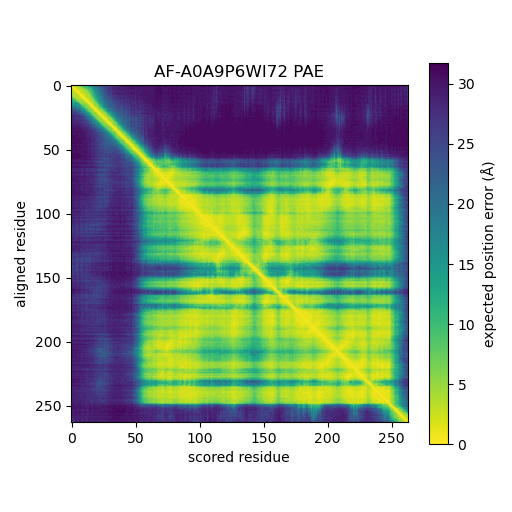75 141 PHE A O 1
ATOM 1204 N N . ILE A 1 142 ? -22.476 7.895 28.461 1.00 68.62 142 ILE A N 1
ATOM 1205 C CA . ILE A 1 142 ? -23.236 9.145 28.585 1.00 68.62 142 ILE A CA 1
ATOM 1206 C C . ILE A 1 142 ? -24.555 8.810 29.273 1.00 68.62 142 ILE A C 1
ATOM 1208 O O . ILE A 1 142 ? -25.311 7.953 28.811 1.00 68.62 142 ILE A O 1
ATOM 1212 N N . ASN A 1 143 ? -24.834 9.474 30.397 1.00 72.94 143 ASN A N 1
ATOM 1213 C CA . ASN A 1 143 ? -26.048 9.271 31.199 1.00 72.94 143 ASN A CA 1
ATOM 1214 C C . ASN A 1 143 ? -26.282 7.800 31.609 1.00 72.94 143 ASN A C 1
ATOM 1216 O O . ASN A 1 143 ? -27.413 7.313 31.585 1.00 72.94 143 ASN A O 1
ATOM 1220 N N . GLY A 1 144 ? -25.209 7.069 31.936 1.00 69.19 144 GLY A N 1
ATOM 1221 C CA . GLY A 1 144 ? -25.278 5.670 32.381 1.00 69.19 144 GLY A CA 1
ATOM 1222 C C . GLY A 1 144 ? -25.585 4.645 31.281 1.00 69.19 144 GLY A C 1
ATOM 1223 O O . GLY A 1 144 ? -25.759 3.468 31.587 1.00 69.19 144 GLY A O 1
ATOM 1224 N N . LYS A 1 145 ? -25.644 5.054 30.006 1.00 72.00 145 LYS A N 1
ATOM 1225 C CA . LYS A 1 145 ? -25.804 4.145 28.861 1.00 72.00 145 LYS A CA 1
ATOM 1226 C C . LYS A 1 145 ? -24.489 4.023 28.095 1.00 72.00 145 LYS A C 1
ATOM 1228 O O . LYS A 1 145 ? -23.911 5.042 27.715 1.00 72.00 145 LYS A O 1
ATOM 1233 N N . LYS A 1 146 ? -24.052 2.782 27.833 1.00 70.88 146 LYS A N 1
ATOM 1234 C CA . LYS A 1 146 ? -22.904 2.502 26.957 1.00 70.88 146 LYS A CA 1
ATOM 1235 C C . LYS A 1 146 ? -23.248 2.940 25.534 1.00 70.88 146 LYS A C 1
ATOM 1237 O O . LYS A 1 146 ? -24.257 2.490 24.983 1.00 70.88 146 LYS A O 1
ATOM 1242 N N . ILE A 1 147 ? -22.446 3.820 24.940 1.00 70.00 147 ILE A N 1
ATOM 1243 C CA . ILE A 1 147 ? -22.645 4.229 23.544 1.00 70.00 147 ILE A CA 1
ATOM 1244 C C . ILE A 1 147 ? -21.819 3.325 22.639 1.00 70.00 147 ILE A C 1
ATOM 1246 O O . ILE A 1 147 ? -20.603 3.239 22.769 1.00 70.00 147 ILE A O 1
ATOM 1250 N N . LYS A 1 148 ? -22.473 2.707 21.653 1.00 63.31 148 LYS A N 1
ATOM 1251 C CA . LYS A 1 148 ? -21.788 2.018 20.556 1.00 63.31 148 LYS A CA 1
ATOM 1252 C C . LYS A 1 148 ? -21.280 3.073 19.560 1.00 63.31 148 LYS A C 1
ATOM 1254 O O . LYS A 1 148 ? -21.989 3.418 18.617 1.00 63.31 148 LYS A O 1
ATOM 1259 N N . LYS A 1 149 ? -20.103 3.660 19.807 1.00 65.75 149 LYS A N 1
ATOM 1260 C CA . LYS A 1 149 ? -19.440 4.563 18.846 1.00 65.75 149 LYS A CA 1
ATOM 1261 C C . LYS A 1 149 ? -18.587 3.748 17.876 1.00 65.75 149 LYS A C 1
ATOM 1263 O O . LYS A 1 149 ? -18.157 2.633 18.170 1.00 65.75 149 LYS A O 1
ATOM 1268 N N . ASP A 1 150 ? -18.337 4.315 16.699 1.00 71.25 150 ASP A N 1
ATOM 1269 C CA . ASP A 1 150 ? -17.306 3.779 15.822 1.00 71.25 150 ASP A CA 1
ATOM 1270 C C . ASP A 1 150 ? -15.927 4.122 16.395 1.00 71.25 150 ASP A C 1
ATOM 1272 O O . ASP A 1 150 ? -15.407 5.221 16.214 1.00 71.25 150 ASP A O 1
ATOM 1276 N N . HIS A 1 151 ? -15.385 3.193 17.173 1.00 83.69 151 HIS A N 1
ATOM 1277 C CA . HIS A 1 151 ? -14.128 3.372 17.879 1.00 83.69 151 HIS A CA 1
ATOM 1278 C C . HIS A 1 151 ? -12.931 3.291 16.924 1.00 83.69 151 HIS A C 1
ATOM 1280 O O . HIS A 1 151 ? -12.918 2.423 16.044 1.00 83.69 151 HIS A O 1
ATOM 1286 N N . PRO A 1 152 ? -11.909 4.154 17.090 1.00 89.00 152 PRO A N 1
ATOM 1287 C CA . PRO A 1 152 ? -10.651 4.002 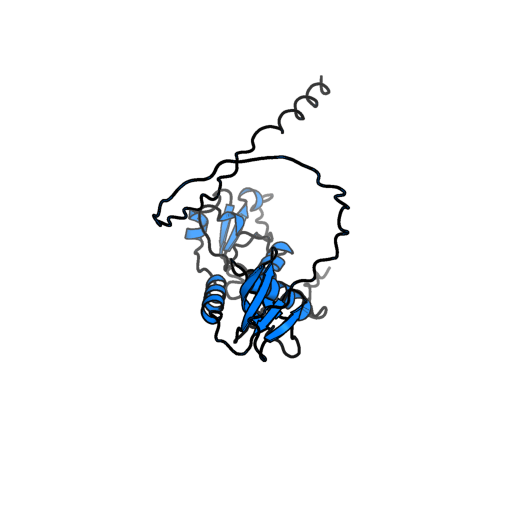16.379 1.00 89.00 152 PRO A CA 1
ATOM 1288 C C . PRO A 1 152 ? -10.078 2.600 16.563 1.00 89.00 152 PRO A C 1
ATOM 1290 O O . PRO A 1 152 ? -10.096 2.051 17.667 1.00 89.00 152 PRO A O 1
ATOM 1293 N N . GLY A 1 153 ? -9.568 2.028 15.479 1.00 89.50 153 GLY A N 1
ATOM 1294 C CA . GLY A 1 153 ? -8.998 0.694 15.453 1.00 89.50 153 GLY A CA 1
ATOM 1295 C C . GLY A 1 153 ? -7.508 0.700 15.159 1.00 89.50 153 GLY A C 1
ATOM 1296 O O . GLY A 1 153 ? -7.019 1.511 14.372 1.00 89.50 153 GLY A O 1
ATOM 1297 N N . PHE A 1 154 ? -6.803 -0.220 15.801 1.00 90.31 154 PHE A N 1
ATOM 1298 C CA . PHE A 1 154 ? -5.377 -0.429 15.645 1.00 90.31 154 PHE A CA 1
ATOM 1299 C C . PHE A 1 154 ? -5.084 -1.128 14.314 1.00 90.31 154 PHE A C 1
ATOM 1301 O O . PHE A 1 154 ? -5.634 -2.200 14.036 1.00 90.31 154 PHE A O 1
ATOM 1308 N N . CYS A 1 155 ? -4.224 -0.546 13.475 1.00 89.56 155 CYS A N 1
ATOM 1309 C CA . CYS A 1 155 ? -3.846 -1.191 12.223 1.00 89.56 155 CYS A CA 1
ATOM 1310 C C . CYS A 1 155 ? -3.050 -2.474 12.492 1.00 89.56 155 CYS A C 1
ATOM 1312 O O . CYS A 1 155 ? -1.924 -2.443 12.991 1.00 89.56 155 CYS A O 1
ATOM 1314 N N . LYS A 1 156 ? -3.608 -3.606 12.063 1.00 88.62 156 LYS A N 1
ATOM 1315 C CA . LYS A 1 156 ? -2.971 -4.914 12.205 1.00 88.62 156 LYS A CA 1
ATOM 1316 C C . LYS A 1 156 ? -1.820 -5.166 11.238 1.00 88.62 156 LYS A C 1
ATOM 1318 O O . LYS A 1 156 ? -1.348 -6.278 11.211 1.00 88.62 156 LYS A O 1
ATOM 1323 N N . TYR A 1 157 ? -1.389 -4.214 10.416 1.00 90.75 157 TYR A N 1
ATOM 1324 C CA . TYR A 1 157 ? -0.295 -4.419 9.450 1.00 90.75 157 TYR A CA 1
ATOM 1325 C C . TYR A 1 157 ? 0.900 -3.498 9.696 1.00 90.75 157 TYR A C 1
ATOM 1327 O O . TYR A 1 157 ? 2.013 -3.798 9.278 1.00 90.75 157 TYR A O 1
ATOM 1335 N N . CYS A 1 158 ? 0.704 -2.378 10.393 1.00 88.00 158 CYS A N 1
ATOM 1336 C CA . CYS A 1 158 ? 1.800 -1.479 10.721 1.00 88.00 158 CYS A CA 1
ATOM 1337 C C . CYS A 1 158 ? 2.806 -2.159 11.652 1.00 88.00 158 CYS A C 1
ATOM 1339 O O . CYS A 1 158 ? 2.459 -2.607 12.746 1.00 88.00 158 CYS A O 1
ATOM 1341 N N . THR A 1 159 ? 4.075 -2.183 11.253 1.00 79.31 159 THR A N 1
ATOM 1342 C CA . THR A 1 159 ? 5.179 -2.480 12.169 1.00 79.31 159 THR A CA 1
ATOM 1343 C C . THR A 1 159 ? 5.454 -1.264 13.047 1.00 79.31 159 THR A C 1
ATOM 1345 O O . THR A 1 159 ? 5.540 -0.144 12.540 1.00 79.31 159 THR A O 1
ATOM 1348 N N . LEU A 1 160 ? 5.639 -1.485 14.343 1.00 77.00 160 LEU A N 1
ATOM 1349 C CA . LEU A 1 160 ? 6.015 -0.447 15.296 1.00 77.00 160 LEU A CA 1
ATOM 1350 C C . LEU A 1 160 ? 7.536 -0.402 15.445 1.00 77.00 160 LEU A C 1
ATOM 1352 O O . LEU A 1 160 ? 8.158 -1.415 15.756 1.00 77.00 160 LEU A O 1
ATOM 1356 N N . TYR A 1 161 ? 8.116 0.776 15.233 1.00 62.78 161 TYR A N 1
ATOM 1357 C CA . TYR A 1 161 ? 9.501 1.076 15.583 1.00 62.78 161 TYR A CA 1
ATOM 1358 C C . TYR A 1 161 ? 9.453 2.178 16.651 1.00 62.78 161 TYR A C 1
ATOM 1360 O O . TYR A 1 161 ? 9.251 3.339 16.307 1.00 62.78 161 TYR A O 1
ATOM 1368 N N . GLU A 1 162 ? 9.578 1.785 17.924 1.00 65.25 162 GLU A N 1
ATOM 1369 C CA . GLU A 1 162 ? 9.596 2.656 19.120 1.00 65.25 162 GLU A CA 1
ATOM 1370 C C . GLU A 1 162 ? 8.319 3.501 19.391 1.00 65.25 162 GLU A C 1
ATOM 1372 O O . GLU A 1 162 ? 7.363 3.483 18.616 1.00 65.25 162 GLU A O 1
ATOM 1377 N N . ASP A 1 163 ? 8.314 4.149 20.568 1.00 65.06 163 ASP A N 1
ATOM 1378 C CA . ASP A 1 163 ? 7.288 4.730 21.476 1.00 65.06 163 ASP A CA 1
ATOM 1379 C C . ASP A 1 163 ? 5.970 5.359 20.962 1.00 65.06 163 ASP A C 1
ATOM 1381 O O . ASP A 1 163 ? 5.224 5.929 21.755 1.00 65.06 163 ASP A O 1
ATOM 1385 N N . ASN A 1 164 ? 5.606 5.270 19.684 1.00 79.19 164 ASN A N 1
ATOM 1386 C CA . ASN A 1 164 ? 4.415 5.940 19.147 1.00 79.19 164 ASN A CA 1
ATOM 1387 C C . ASN A 1 164 ? 3.280 4.976 18.766 1.00 79.19 164 ASN A C 1
ATOM 1389 O O . ASN A 1 164 ? 2.764 5.008 17.643 1.00 79.19 164 ASN A O 1
ATOM 1393 N N . TRP A 1 165 ? 2.883 4.108 19.699 1.00 89.06 165 TRP A N 1
ATOM 1394 C CA . TRP A 1 165 ? 1.828 3.112 19.481 1.00 89.06 165 TRP A CA 1
ATOM 1395 C C . TRP A 1 165 ? 0.467 3.739 19.158 1.00 89.06 165 TRP A C 1
ATOM 1397 O O . TRP A 1 165 ? -0.231 3.280 18.251 1.00 89.06 165 TRP A O 1
ATOM 1407 N N . ASP A 1 166 ? 0.127 4.841 19.827 1.00 88.56 166 ASP A N 1
ATOM 1408 C CA . ASP A 1 166 ? -1.130 5.567 19.645 1.00 88.56 166 ASP A CA 1
ATOM 1409 C C . ASP A 1 166 ? -1.371 6.052 18.207 1.00 88.56 166 ASP A C 1
ATOM 1411 O O . ASP A 1 166 ? -2.524 6.152 17.776 1.00 88.56 166 ASP A O 1
ATOM 1415 N N . SER A 1 167 ? -0.304 6.314 17.443 1.00 87.06 167 SER A N 1
ATOM 1416 C CA . SER A 1 167 ? -0.395 6.762 16.046 1.00 87.06 167 SER A CA 1
ATOM 1417 C C . SER A 1 167 ? -0.969 5.713 15.088 1.00 87.06 167 SER A C 1
ATOM 1419 O O . SER A 1 167 ? -1.428 6.062 14.001 1.00 87.06 167 SER A O 1
ATOM 1421 N N . ASN A 1 168 ? -0.998 4.440 15.496 1.00 88.69 168 ASN A N 1
ATOM 1422 C CA . ASN A 1 168 ? -1.552 3.345 14.701 1.00 88.69 168 ASN A CA 1
ATOM 1423 C C . ASN A 1 168 ? -3.051 3.111 14.919 1.00 88.69 168 ASN A C 1
ATOM 1425 O O . ASN A 1 168 ? -3.607 2.181 14.329 1.00 88.69 168 ASN A O 1
ATOM 1429 N N . PHE A 1 169 ? -3.720 3.950 15.714 1.00 90.19 169 PHE A N 1
ATOM 1430 C CA . PHE A 1 169 ? -5.175 3.954 15.815 1.00 90.19 169 PHE A CA 1
ATOM 1431 C C . PHE A 1 169 ? -5.804 4.907 14.803 1.00 90.19 169 PHE A C 1
ATOM 1433 O O . PHE A 1 169 ? -5.614 6.122 14.854 1.00 90.19 169 PHE A O 1
ATOM 1440 N N . TYR A 1 170 ? -6.642 4.356 13.932 1.00 87.00 170 TYR A N 1
ATOM 1441 C CA . TYR A 1 170 ? -7.359 5.101 12.905 1.00 87.00 170 TYR A CA 1
ATOM 1442 C C . TYR A 1 170 ? -8.867 4.995 13.123 1.00 87.00 170 TYR A C 1
ATOM 1444 O O . TYR A 1 170 ? -9.386 3.925 13.425 1.00 87.00 170 TYR A O 1
ATOM 1452 N N . GLU A 1 171 ? -9.600 6.085 12.921 1.00 84.38 171 GLU A N 1
ATOM 1453 C CA . GLU A 1 171 ? -11.067 6.054 12.873 1.00 84.38 171 GLU A CA 1
ATOM 1454 C C . GLU A 1 171 ? -11.548 5.151 11.720 1.00 84.38 171 GLU A C 1
ATOM 1456 O O . GLU A 1 171 ? -11.207 5.404 10.560 1.00 84.38 171 GLU A O 1
ATOM 1461 N N . ARG A 1 172 ? -12.332 4.102 12.014 1.00 72.38 172 ARG A N 1
ATOM 1462 C CA . ARG A 1 172 ? -12.640 3.027 11.047 1.00 72.38 172 ARG A CA 1
ATOM 1463 C C . ARG A 1 172 ? -13.466 3.510 9.856 1.00 72.38 172 ARG A C 1
ATOM 1465 O O . ARG A 1 172 ? -13.120 3.213 8.714 1.00 72.38 172 ARG A O 1
ATOM 1472 N N . ASN A 1 173 ? -14.504 4.308 10.103 1.00 70.69 173 ASN A N 1
ATOM 1473 C CA . ASN A 1 173 ? -15.345 4.903 9.059 1.00 70.69 173 ASN A CA 1
ATOM 1474 C C . ASN A 1 173 ? -14.748 6.172 8.437 1.00 70.69 173 ASN A C 1
ATOM 1476 O O . ASN A 1 173 ? -15.388 6.824 7.608 1.00 70.69 173 ASN A O 1
ATOM 1480 N N . ASN A 1 174 ? -13.521 6.540 8.806 1.00 75.06 174 ASN A N 1
ATOM 1481 C CA . ASN A 1 174 ? -12.855 7.681 8.213 1.00 75.06 174 ASN A CA 1
ATOM 1482 C C . ASN A 1 174 ? -12.134 7.272 6.923 1.00 75.06 174 ASN A C 1
ATOM 1484 O O . ASN A 1 174 ? -11.430 6.262 6.842 1.00 75.06 174 ASN A O 1
ATOM 1488 N N . SER A 1 175 ? -12.236 8.145 5.922 1.00 74.62 175 SER A N 1
ATOM 1489 C CA . SER A 1 175 ? -11.398 8.144 4.719 1.00 74.62 175 SER A CA 1
ATOM 1490 C C . SER A 1 175 ? -9.903 7.935 5.006 1.00 74.62 175 SER A C 1
ATOM 1492 O O . SER A 1 175 ? -9.202 7.372 4.169 1.00 74.62 175 SER A O 1
ATOM 1494 N N . ARG A 1 176 ? -9.422 8.329 6.194 1.00 81.81 176 ARG A N 1
ATOM 1495 C CA . ARG A 1 176 ? -8.044 8.134 6.656 1.00 81.81 176 ARG A CA 1
ATOM 1496 C C . ARG A 1 176 ? -7.671 6.662 6.821 1.00 81.81 176 ARG A C 1
ATOM 1498 O O . ARG A 1 176 ? -6.659 6.267 6.252 1.00 81.81 176 ARG A O 1
ATOM 1505 N N . TYR A 1 177 ? -8.467 5.848 7.526 1.00 85.94 177 TYR A N 1
ATOM 1506 C CA . TYR A 1 177 ? -8.164 4.417 7.680 1.00 85.94 177 TYR A CA 1
ATOM 1507 C C . TYR A 1 177 ? -8.226 3.699 6.336 1.00 85.94 177 TYR A C 1
ATOM 1509 O O . TYR A 1 177 ? -7.311 2.970 5.960 1.00 85.94 177 TYR A O 1
ATOM 1517 N N . ARG A 1 178 ? -9.262 4.000 5.550 1.00 86.56 178 ARG A N 1
ATOM 1518 C CA . ARG A 1 178 ? -9.401 3.469 4.194 1.00 86.56 178 ARG A CA 1
ATOM 1519 C C . ARG A 1 178 ? -8.225 3.825 3.299 1.00 86.56 178 ARG A C 1
ATOM 1521 O O . ARG A 1 178 ? -7.679 2.959 2.619 1.00 86.56 178 ARG A O 1
ATOM 1528 N N . GLY A 1 179 ? -7.834 5.094 3.302 1.00 88.38 179 GLY A N 1
ATOM 1529 C CA . GLY A 1 179 ? -6.681 5.578 2.561 1.00 88.38 179 GLY A CA 1
ATOM 1530 C C . GLY A 1 179 ? -5.395 4.900 3.019 1.00 88.38 179 GLY A C 1
ATOM 1531 O O . GLY A 1 179 ? -4.584 4.534 2.177 1.00 88.38 179 GLY A O 1
ATOM 1532 N N . HIS A 1 180 ? -5.227 4.683 4.321 1.00 90.56 180 HIS A N 1
ATOM 1533 C CA . HIS A 1 180 ? -4.084 3.972 4.880 1.00 90.56 180 HIS A CA 1
ATOM 1534 C C . HIS A 1 180 ? -4.030 2.508 4.408 1.00 90.56 180 HIS A C 1
ATOM 1536 O O . HIS A 1 180 ? -3.048 2.104 3.788 1.00 90.56 180 HIS A O 1
ATOM 1542 N N . MET A 1 181 ? -5.109 1.741 4.581 1.00 91.38 181 MET A N 1
ATOM 1543 C CA . MET A 1 181 ? -5.177 0.334 4.163 1.00 91.38 181 MET A CA 1
ATOM 1544 C C . MET A 1 181 ? -4.915 0.148 2.664 1.00 91.38 181 MET A C 1
ATOM 1546 O O . MET A 1 181 ? -4.154 -0.730 2.257 1.00 91.38 181 MET A O 1
ATOM 1550 N N . ILE A 1 182 ? -5.486 1.017 1.832 1.00 90.69 182 ILE A N 1
ATOM 1551 C CA . ILE A 1 182 ? -5.330 0.939 0.379 1.00 90.69 182 ILE A CA 1
ATOM 1552 C C . ILE A 1 182 ? -3.924 1.380 -0.060 1.00 90.69 182 ILE A C 1
ATOM 1554 O O . ILE A 1 182 ? -3.292 0.695 -0.862 1.00 90.69 182 ILE A O 1
ATOM 1558 N N . ASN A 1 183 ? -3.425 2.514 0.442 1.00 88.62 183 ASN A N 1
ATOM 1559 C CA . ASN A 1 183 ? -2.196 3.134 -0.071 1.00 88.62 183 ASN A CA 1
ATOM 1560 C C . ASN A 1 183 ? -0.912 2.631 0.599 1.00 88.62 183 ASN A C 1
ATOM 1562 O O . ASN A 1 183 ? 0.167 2.836 0.043 1.00 88.62 183 ASN A O 1
ATOM 1566 N N . THR A 1 184 ? -1.016 2.016 1.777 1.00 89.81 184 THR A N 1
ATOM 1567 C CA . THR A 1 184 ? 0.124 1.458 2.517 1.00 89.81 184 THR A CA 1
ATOM 1568 C C . THR A 1 184 ? 0.149 -0.062 2.424 1.00 89.81 184 THR A C 1
ATOM 1570 O O . THR A 1 184 ? 1.209 -0.623 2.159 1.00 89.81 184 THR A O 1
ATOM 1573 N N . HIS A 1 185 ? -1.011 -0.712 2.574 1.00 91.62 185 HIS A N 1
ATOM 1574 C CA . HIS A 1 185 ? -1.093 -2.173 2.663 1.00 91.62 185 HIS A CA 1
ATOM 1575 C C . HIS A 1 185 ? -1.633 -2.861 1.409 1.00 91.62 185 HIS A C 1
ATOM 1577 O O . HIS A 1 185 ? -1.496 -4.074 1.264 1.00 91.62 185 HIS A O 1
ATOM 1583 N N . GLY A 1 186 ? -2.202 -2.108 0.465 1.00 93.44 186 GLY A N 1
ATOM 1584 C CA . GLY A 1 186 ? -2.747 -2.683 -0.759 1.00 93.44 186 GLY A CA 1
ATOM 1585 C C . GLY A 1 186 ? -3.994 -3.533 -0.511 1.00 93.44 186 GLY A C 1
ATOM 1586 O O . GLY A 1 186 ? -4.185 -4.541 -1.189 1.00 93.44 186 GLY A O 1
ATOM 1587 N N . ILE A 1 187 ? -4.822 -3.152 0.469 1.00 92.88 187 ILE A N 1
ATOM 1588 C CA . ILE A 1 187 ? -6.040 -3.876 0.856 1.00 92.88 187 ILE A CA 1
ATOM 1589 C C . ILE A 1 187 ? -7.246 -2.950 0.708 1.00 92.88 187 ILE A C 1
ATOM 1591 O O . ILE A 1 187 ? -7.314 -1.883 1.320 1.00 92.88 187 ILE A O 1
ATOM 1595 N N . HIS A 1 188 ? -8.215 -3.360 -0.105 1.00 90.19 188 HIS A N 1
ATOM 1596 C CA . HIS A 1 188 ? -9.458 -2.627 -0.314 1.00 90.19 188 HIS A CA 1
ATOM 1597 C C . HIS A 1 188 ? -10.547 -3.079 0.685 1.00 90.19 188 HIS A C 1
ATOM 1599 O O . HIS A 1 188 ? -10.582 -4.258 1.039 1.00 90.19 188 HIS A O 1
ATOM 1605 N N . PRO A 1 189 ? -11.483 -2.197 1.108 1.00 86.31 189 PRO A N 1
ATOM 1606 C CA . PRO A 1 189 ? -12.584 -2.555 2.012 1.00 86.31 189 PRO A CA 1
ATOM 1607 C C . PRO A 1 189 ? -13.438 -3.758 1.598 1.00 86.31 189 PRO A C 1
ATOM 1609 O O . PRO A 1 189 ? -14.015 -4.418 2.452 1.00 86.31 189 PRO A O 1
ATOM 1612 N N . ASN A 1 190 ? -13.527 -4.061 0.299 1.00 86.19 190 ASN A N 1
ATOM 1613 C CA . ASN A 1 190 ? -14.262 -5.234 -0.198 1.00 86.19 190 ASN A CA 1
ATOM 1614 C C . ASN A 1 190 ? -13.464 -6.551 -0.106 1.00 86.19 190 ASN A C 1
ATOM 1616 O O . ASN A 1 190 ? -13.931 -7.575 -0.593 1.00 86.19 190 ASN A O 1
ATOM 1620 N N . GLY A 1 191 ? -12.258 -6.524 0.463 1.00 85.38 191 GLY A N 1
ATOM 1621 C CA . GLY A 1 191 ? -11.385 -7.686 0.598 1.00 85.38 191 GLY A CA 1
ATOM 1622 C C . GLY A 1 191 ? -10.464 -7.950 -0.599 1.00 85.38 191 GLY A C 1
ATOM 1623 O O . GLY A 1 191 ? -9.717 -8.926 -0.581 1.00 85.38 191 GLY A O 1
ATOM 1624 N N . LEU A 1 192 ? -10.463 -7.102 -1.633 1.00 89.75 192 LEU A N 1
ATOM 1625 C CA . LEU A 1 192 ? -9.470 -7.218 -2.703 1.00 89.75 192 LEU A CA 1
ATOM 1626 C C . LEU A 1 192 ? -8.078 -6.839 -2.189 1.00 89.75 192 LEU A C 1
ATOM 1628 O O . LEU A 1 192 ? -7.894 -5.791 -1.568 1.00 89.75 192 LEU A O 1
ATOM 1632 N N . ILE A 1 193 ? -7.097 -7.677 -2.513 1.00 91.56 193 ILE A N 1
ATOM 1633 C CA . ILE A 1 193 ? -5.682 -7.458 -2.214 1.00 91.56 193 ILE A CA 1
ATOM 1634 C C . ILE A 1 193 ? -4.952 -7.177 -3.525 1.00 91.56 193 ILE A C 1
ATOM 1636 O O . ILE A 1 193 ? -5.221 -7.799 -4.555 1.00 91.56 193 ILE A O 1
ATOM 1640 N N . VAL A 1 194 ? -4.020 -6.232 -3.492 1.00 93.25 194 VAL A N 1
ATOM 1641 C CA . VAL A 1 194 ? -3.189 -5.882 -4.639 1.00 93.25 194 VAL A CA 1
ATOM 1642 C C . VAL A 1 194 ? -2.417 -7.097 -5.170 1.00 93.25 194 VAL A C 1
ATOM 1644 O O . VAL A 1 194 ? -1.732 -7.810 -4.435 1.00 93.25 194 VAL A O 1
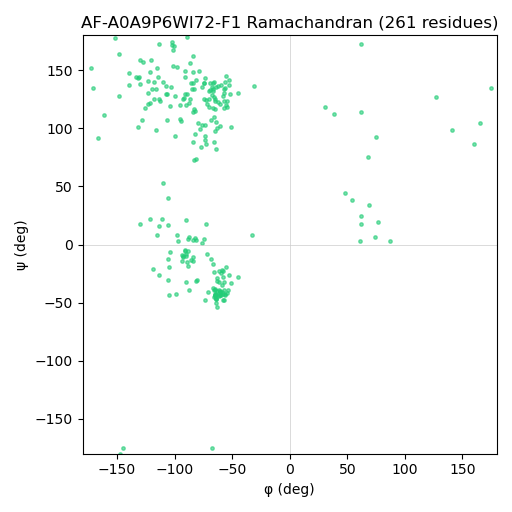ATOM 1647 N N . LYS A 1 195 ? -2.475 -7.325 -6.486 1.00 94.38 195 LYS A N 1
ATOM 1648 C CA . LYS A 1 195 ? -1.595 -8.288 -7.155 1.00 94.38 195 LYS A CA 1
ATOM 1649 C C . LYS A 1 195 ? -0.157 -7.787 -7.094 1.00 94.38 195 LYS A C 1
ATOM 1651 O O . LYS A 1 195 ? 0.108 -6.642 -7.443 1.00 94.38 195 LYS A O 1
ATOM 1656 N N . LEU A 1 196 ? 0.788 -8.630 -6.701 1.00 93.31 196 LEU A N 1
ATOM 1657 C CA . LEU A 1 196 ? 2.192 -8.233 -6.670 1.00 93.31 196 LEU A CA 1
ATOM 1658 C C . LEU A 1 196 ? 2.906 -8.545 -7.996 1.00 93.31 196 LEU A C 1
ATOM 1660 O O . LEU A 1 196 ? 2.607 -9.562 -8.630 1.00 93.31 196 LEU A O 1
ATOM 1664 N N . PRO A 1 197 ? 3.842 -7.684 -8.434 1.00 92.31 197 PRO A N 1
ATOM 1665 C CA . PRO A 1 197 ? 4.722 -7.973 -9.564 1.00 92.31 197 PRO A CA 1
ATOM 1666 C C . PRO A 1 197 ? 5.564 -9.229 -9.306 1.00 92.31 197 PRO A C 1
ATOM 1668 O O . PRO A 1 197 ? 6.094 -9.409 -8.215 1.00 92.31 197 PRO A O 1
ATOM 1671 N N . GLN A 1 198 ? 5.703 -10.089 -10.317 1.00 88.88 198 GLN A N 1
ATOM 1672 C CA . GLN A 1 198 ? 6.515 -11.316 -10.228 1.00 88.88 198 GLN A CA 1
ATOM 1673 C C . GLN A 1 198 ? 7.967 -11.082 -10.648 1.00 88.88 198 GLN A C 1
ATOM 1675 O O . GLN A 1 198 ? 8.884 -11.696 -10.110 1.00 88.88 198 GLN A O 1
ATOM 1680 N N . ASN A 1 199 ? 8.162 -10.157 -11.587 1.00 88.12 199 ASN A N 1
ATOM 1681 C CA . ASN A 1 199 ? 9.449 -9.858 -12.191 1.00 88.12 199 ASN A CA 1
ATOM 1682 C C . ASN A 1 199 ? 9.797 -8.391 -11.970 1.00 88.12 199 ASN A C 1
ATOM 1684 O O . ASN A 1 199 ? 8.920 -7.523 -11.953 1.00 88.12 199 ASN A O 1
ATOM 1688 N N . GLY A 1 200 ? 11.092 -8.128 -11.853 1.00 90.69 200 GLY A N 1
ATOM 1689 C CA . GLY A 1 200 ? 11.627 -6.780 -11.830 1.00 90.69 200 GLY A CA 1
ATOM 1690 C C . GLY A 1 200 ? 12.764 -6.629 -12.817 1.00 90.69 200 GLY A C 1
ATOM 1691 O O . GLY A 1 200 ? 13.412 -7.598 -13.212 1.00 90.69 200 GLY A O 1
ATOM 1692 N N . TYR A 1 201 ? 13.015 -5.384 -13.175 1.00 91.00 201 TYR A N 1
ATOM 1693 C CA . TYR A 1 201 ? 13.940 -4.980 -14.218 1.00 91.00 201 TYR A CA 1
ATOM 1694 C C . TYR A 1 201 ? 14.909 -3.951 -13.658 1.00 91.00 201 TYR A C 1
ATOM 1696 O O . TYR A 1 201 ? 14.607 -3.268 -12.673 1.00 91.00 201 TYR A O 1
ATOM 1704 N N . PHE A 1 202 ? 16.073 -3.816 -14.282 1.00 91.12 202 PHE A N 1
ATOM 1705 C CA . PHE A 1 202 ? 16.913 -2.663 -13.991 1.00 91.12 202 PHE A CA 1
ATOM 1706 C C . PHE A 1 202 ? 16.238 -1.399 -14.503 1.00 91.12 202 PHE A C 1
ATOM 1708 O O . PHE A 1 202 ? 15.721 -1.369 -15.615 1.00 91.12 202 PHE A O 1
ATOM 1715 N N . CYS A 1 203 ? 16.253 -0.364 -13.678 1.00 90.00 203 CYS A N 1
ATOM 1716 C CA . CYS A 1 203 ? 15.732 0.952 -13.982 1.00 90.00 203 CYS A CA 1
ATOM 1717 C C . CYS A 1 203 ? 16.885 1.950 -13.911 1.00 90.00 203 CYS A C 1
ATOM 1719 O O . CYS A 1 203 ? 17.545 2.073 -12.880 1.00 90.00 203 CYS A O 1
ATOM 1721 N N . TYR A 1 204 ? 17.081 2.703 -14.983 1.00 89.12 204 TYR A N 1
ATOM 1722 C CA . TYR A 1 204 ? 18.016 3.813 -15.049 1.00 89.12 204 TYR A CA 1
ATOM 1723 C C . TYR A 1 204 ? 17.233 5.113 -14.974 1.00 89.12 204 TYR A C 1
ATOM 1725 O O . TYR A 1 204 ? 16.379 5.363 -15.825 1.00 89.12 204 TYR A O 1
ATOM 1733 N N . LYS A 1 205 ? 17.501 5.929 -13.954 1.00 88.69 205 LYS A N 1
ATOM 1734 C CA . LYS A 1 205 ? 16.775 7.179 -13.715 1.00 88.69 205 LYS A CA 1
ATOM 1735 C C . LYS A 1 205 ? 17.725 8.368 -13.667 1.00 88.69 205 LYS A C 1
ATOM 1737 O O . LYS A 1 205 ? 18.717 8.339 -12.944 1.00 88.69 205 LYS A O 1
ATOM 1742 N N . TRP A 1 206 ? 17.409 9.420 -14.412 1.00 87.38 206 TRP A N 1
ATOM 1743 C CA . TRP A 1 206 ? 18.157 10.673 -14.389 1.00 87.38 206 TRP A CA 1
ATOM 1744 C C . TRP A 1 206 ? 17.692 11.540 -13.224 1.00 87.38 206 TRP A C 1
ATOM 1746 O O . TRP A 1 206 ? 16.534 11.958 -13.166 1.00 87.38 206 TRP A O 1
ATOM 1756 N N . ILE A 1 207 ? 18.588 11.806 -12.279 1.00 84.75 207 ILE A N 1
ATOM 1757 C CA . ILE A 1 207 ? 18.324 12.610 -11.083 1.00 84.75 207 ILE A CA 1
ATOM 1758 C C . ILE A 1 207 ? 19.549 13.489 -10.841 1.00 84.75 207 ILE A C 1
ATOM 1760 O O . ILE A 1 207 ? 20.669 13.012 -10.949 1.00 84.75 207 ILE A O 1
ATOM 1764 N N . ARG A 1 208 ? 19.371 14.773 -10.500 1.00 86.12 208 ARG A N 1
ATOM 1765 C CA . ARG A 1 208 ? 20.484 15.675 -10.112 1.00 86.12 208 ARG A CA 1
ATOM 1766 C C . ARG A 1 208 ? 21.687 15.625 -11.074 1.00 86.12 208 ARG A C 1
ATOM 1768 O O . ARG A 1 208 ? 22.833 15.571 -10.645 1.00 86.12 208 ARG A O 1
ATOM 1775 N N . ASN A 1 209 ? 21.410 15.646 -12.376 1.00 85.44 209 ASN A N 1
ATOM 1776 C CA . ASN A 1 209 ? 22.415 15.588 -13.440 1.00 85.44 209 ASN A CA 1
ATOM 1777 C C . ASN A 1 209 ? 23.273 14.309 -13.474 1.00 85.44 209 ASN A C 1
ATOM 1779 O O . ASN A 1 209 ? 24.393 14.326 -13.985 1.00 85.44 209 ASN A O 1
ATOM 1783 N N . HIS A 1 210 ? 22.758 13.202 -12.938 1.00 86.44 210 HIS A N 1
ATOM 1784 C CA . HIS A 1 210 ? 23.423 11.908 -12.956 1.00 86.44 210 HIS A CA 1
ATOM 1785 C C . HIS A 1 210 ? 22.430 10.775 -13.236 1.00 86.44 210 HIS A C 1
ATOM 1787 O O . HIS A 1 210 ? 21.260 10.836 -12.849 1.00 86.44 210 HIS A O 1
ATOM 1793 N N . TRP A 1 211 ? 22.897 9.730 -13.917 1.00 86.94 211 TRP A N 1
ATOM 1794 C CA . TRP A 1 211 ? 22.113 8.520 -14.125 1.00 86.94 211 TRP A CA 1
ATOM 1795 C C . TRP A 1 211 ? 22.321 7.558 -12.961 1.00 86.94 211 TRP A C 1
ATOM 1797 O O . TRP A 1 211 ? 23.437 7.125 -12.703 1.00 86.94 211 TRP A O 1
ATOM 1807 N N . PHE A 1 212 ? 21.236 7.200 -12.284 1.00 87.31 212 PHE A N 1
ATOM 1808 C CA . PHE A 1 212 ? 21.238 6.235 -11.193 1.00 87.31 212 PHE A CA 1
ATOM 1809 C C . PHE A 1 212 ? 20.684 4.897 -11.663 1.00 87.31 212 PHE A C 1
ATOM 1811 O O . PHE A 1 212 ? 19.644 4.850 -12.324 1.00 87.31 212 PHE A O 1
ATOM 1818 N N . GLU A 1 213 ? 21.358 3.814 -11.284 1.00 87.88 213 GLU A N 1
ATOM 1819 C CA . GLU A 1 213 ? 20.865 2.450 -11.454 1.00 87.88 213 GLU A CA 1
ATOM 1820 C C . GLU A 1 213 ? 20.043 2.040 -10.223 1.00 87.88 213 GLU A C 1
ATOM 1822 O O . GLU A 1 213 ? 20.475 2.181 -9.080 1.00 87.88 213 GLU A O 1
ATOM 1827 N N . THR A 1 214 ? 18.842 1.522 -10.452 1.00 88.75 214 THR A N 1
ATOM 1828 C CA . THR A 1 214 ? 18.004 0.898 -9.428 1.00 88.75 214 THR A CA 1
ATOM 1829 C C . THR A 1 214 ? 17.225 -0.280 -10.019 1.00 88.75 214 THR A C 1
ATOM 1831 O O . THR A 1 214 ? 17.420 -0.661 -11.169 1.00 88.75 214 THR A O 1
ATOM 1834 N N . SER A 1 215 ? 16.341 -0.891 -9.235 1.00 91.06 215 SER A N 1
ATOM 1835 C CA . SER A 1 215 ? 15.371 -1.873 -9.715 1.00 91.06 215 SER A CA 1
ATOM 1836 C C . SER A 1 215 ? 13.995 -1.235 -9.876 1.00 91.06 215 SER A C 1
ATOM 1838 O O . SER A 1 215 ? 13.650 -0.289 -9.174 1.00 91.06 215 SER A O 1
ATOM 1840 N N . GLY A 1 216 ? 13.184 -1.778 -10.767 1.00 92.06 216 GLY A N 1
ATOM 1841 C CA . GLY A 1 216 ? 11.793 -1.399 -10.962 1.00 92.06 216 GLY A CA 1
ATOM 1842 C C . GLY A 1 216 ? 10.959 -2.595 -11.392 1.00 92.06 216 GLY A C 1
ATOM 1843 O O . GLY A 1 216 ? 11.473 -3.703 -11.522 1.00 92.06 216 GLY A O 1
ATOM 1844 N N . PHE A 1 217 ? 9.671 -2.380 -11.604 1.00 93.12 217 PHE A N 1
ATOM 1845 C CA . PHE A 1 217 ? 8.755 -3.383 -12.139 1.00 93.12 217 PHE A CA 1
ATOM 1846 C C . PHE A 1 217 ? 7.656 -2.712 -12.958 1.00 93.12 217 PHE A C 1
ATOM 1848 O O . PHE A 1 217 ? 7.435 -1.508 -12.839 1.00 93.12 217 PHE A O 1
ATOM 1855 N N . PHE A 1 218 ? 6.959 -3.501 -13.766 1.00 92.19 218 PHE A N 1
ATOM 1856 C CA . PHE A 1 218 ? 5.738 -3.062 -14.434 1.00 92.19 218 PHE A CA 1
ATOM 1857 C C . PHE A 1 218 ? 4.517 -3.538 -13.658 1.00 92.19 218 PHE A C 1
ATOM 1859 O O . PHE A 1 218 ? 4.567 -4.558 -12.961 1.00 92.19 218 PHE A O 1
ATOM 1866 N N . CYS A 1 219 ? 3.424 -2.795 -13.784 1.00 94.06 219 CYS A N 1
ATOM 1867 C CA . CYS A 1 219 ? 2.137 -3.182 -13.238 1.00 94.06 219 CYS A CA 1
ATOM 1868 C C . CYS A 1 219 ? 1.774 -4.616 -13.690 1.00 94.06 219 CYS A C 1
ATOM 1870 O O . CYS A 1 219 ? 1.856 -4.930 -14.875 1.00 94.06 219 CYS A O 1
ATOM 1872 N N . PRO A 1 220 ? 1.383 -5.517 -12.771 1.00 94.50 220 PRO A N 1
ATOM 1873 C CA . PRO A 1 220 ? 1.094 -6.913 -13.101 1.00 94.50 220 PRO A CA 1
ATOM 1874 C C . PRO A 1 220 ? -0.335 -7.147 -13.618 1.00 94.50 220 PRO A C 1
ATOM 1876 O O . PRO A 1 220 ? -0.735 -8.308 -13.792 1.00 94.50 220 PRO A O 1
ATOM 1879 N N . TYR A 1 221 ? -1.131 -6.088 -13.783 1.00 93.56 221 TYR A N 1
ATOM 1880 C CA . TYR A 1 221 ? -2.489 -6.172 -14.317 1.00 93.56 221 TYR A CA 1
ATOM 1881 C C . TYR A 1 221 ? -2.455 -6.179 -15.852 1.00 93.56 221 TYR A C 1
ATOM 1883 O O . TYR A 1 221 ? -1.660 -5.435 -16.429 1.00 93.56 221 TYR A O 1
ATOM 1891 N N . PRO A 1 222 ? -3.285 -7.008 -16.516 1.00 89.62 222 PRO A N 1
ATOM 1892 C CA . PRO A 1 222 ? -3.344 -7.062 -17.975 1.00 89.62 222 PRO A CA 1
ATOM 1893 C C . PRO A 1 222 ? -3.553 -5.675 -18.582 1.00 89.62 222 PRO A C 1
ATOM 1895 O O . PRO A 1 222 ? -4.271 -4.855 -18.010 1.00 89.62 222 PRO A O 1
ATOM 1898 N N . ASP A 1 223 ? -2.886 -5.418 -19.706 1.00 88.06 223 ASP A N 1
ATOM 1899 C CA . ASP A 1 223 ? -2.975 -4.173 -20.485 1.00 88.06 223 ASP A CA 1
ATOM 1900 C C . ASP A 1 223 ? -2.538 -2.897 -19.738 1.00 88.06 223 ASP A C 1
ATOM 1902 O O . ASP A 1 223 ? -2.576 -1.791 -20.280 1.00 88.06 223 ASP A O 1
ATOM 1906 N N . CYS A 1 224 ? -2.059 -3.031 -18.498 1.00 87.12 224 CYS A N 1
ATOM 1907 C CA . CYS A 1 224 ? -1.511 -1.943 -17.714 1.00 87.12 224 CYS A CA 1
ATOM 1908 C C . CYS A 1 224 ? 0.016 -1.982 -17.784 1.00 87.12 224 CYS A C 1
ATOM 1910 O O . CYS A 1 224 ? 0.681 -2.672 -17.021 1.00 87.12 224 CYS A O 1
ATOM 1912 N N . HIS A 1 225 ? 0.591 -1.234 -18.721 1.00 86.88 225 HIS A N 1
ATOM 1913 C CA . HIS A 1 225 ? 2.041 -1.188 -18.944 1.00 86.88 225 HIS A CA 1
ATOM 1914 C C . HIS A 1 225 ? 2.753 -0.104 -18.112 1.00 86.88 225 HIS A C 1
ATOM 1916 O O . HIS A 1 225 ? 3.850 0.326 -18.462 1.00 86.88 225 HIS A O 1
ATOM 1922 N N . GLU A 1 226 ? 2.138 0.351 -17.015 1.00 92.31 226 GLU A N 1
ATOM 1923 C CA . GLU A 1 226 ? 2.717 1.378 -16.143 1.00 92.31 226 GLU A CA 1
ATOM 1924 C C . GLU A 1 226 ? 3.978 0.850 -15.441 1.00 92.31 226 GLU A C 1
ATOM 1926 O O . GLU A 1 226 ? 3.978 -0.261 -14.901 1.00 92.31 226 GLU A O 1
ATOM 1931 N N . ALA A 1 227 ? 5.049 1.646 -15.432 1.00 91.38 227 ALA A N 1
ATOM 1932 C CA . ALA A 1 227 ? 6.346 1.273 -14.874 1.00 91.38 227 ALA A CA 1
ATOM 1933 C C . ALA A 1 227 ? 6.634 2.004 -13.555 1.00 91.38 227 ALA A C 1
ATOM 1935 O O . ALA A 1 227 ? 6.467 3.217 -13.453 1.00 91.38 227 ALA A O 1
ATOM 1936 N N . PHE A 1 228 ? 7.156 1.279 -12.565 1.00 92.62 228 PHE A N 1
ATOM 1937 C CA . PHE A 1 228 ? 7.468 1.804 -11.235 1.00 92.62 228 PHE A CA 1
ATOM 1938 C C . PHE A 1 228 ? 8.932 1.575 -10.887 1.00 92.62 228 PHE A C 1
ATOM 1940 O O . PHE A 1 228 ? 9.410 0.440 -10.820 1.00 92.62 228 PHE A O 1
ATOM 1947 N N . ALA A 1 229 ? 9.652 2.663 -10.628 1.00 90.69 229 ALA A N 1
ATOM 1948 C CA . ALA A 1 229 ? 11.033 2.614 -10.169 1.00 90.69 229 ALA A CA 1
ATOM 1949 C C . ALA A 1 229 ? 11.074 2.479 -8.642 1.00 90.69 229 ALA A C 1
ATOM 1951 O O . ALA A 1 229 ? 10.538 3.313 -7.913 1.00 90.69 229 ALA A O 1
ATOM 1952 N N . ILE A 1 230 ? 11.758 1.459 -8.127 1.00 87.56 230 ILE A N 1
ATOM 1953 C CA . ILE A 1 230 ? 11.943 1.290 -6.687 1.00 87.56 230 ILE A CA 1
ATOM 1954 C C . ILE A 1 230 ? 13.116 2.166 -6.247 1.00 87.56 230 ILE A C 1
ATOM 1956 O O . ILE A 1 230 ? 14.274 1.760 -6.330 1.00 87.56 230 ILE A O 1
ATOM 1960 N N . GLY A 1 231 ? 12.819 3.377 -5.778 1.00 74.75 231 GLY A N 1
ATOM 1961 C CA . GLY A 1 231 ? 13.807 4.244 -5.132 1.00 74.75 231 GLY A CA 1
ATOM 1962 C C . GLY A 1 231 ? 14.305 3.705 -3.784 1.00 74.75 231 GLY A C 1
ATOM 1963 O O . GLY A 1 231 ? 13.929 2.615 -3.335 1.00 74.75 231 GLY A O 1
ATOM 1964 N N . GLU A 1 232 ? 15.127 4.506 -3.108 1.00 63.09 232 GLU A N 1
ATOM 1965 C CA . GLU A 1 232 ? 15.467 4.285 -1.700 1.00 63.09 232 GLU A CA 1
ATOM 1966 C C . GLU A 1 232 ? 14.180 4.222 -0.852 1.00 63.09 232 GLU A C 1
ATOM 1968 O O . GLU A 1 232 ? 13.181 4.871 -1.166 1.00 63.09 232 GLU A O 1
ATOM 1973 N N . LYS A 1 233 ? 14.170 3.387 0.195 1.00 65.12 233 LYS A N 1
ATOM 1974 C CA . LYS A 1 233 ? 13.010 3.163 1.089 1.00 65.12 233 LYS A CA 1
ATOM 1975 C C . LYS A 1 233 ? 11.739 2.588 0.433 1.00 65.12 233 LYS A C 1
ATOM 1977 O O . LYS A 1 233 ? 10.661 2.670 1.011 1.00 65.12 233 LYS A O 1
ATOM 1982 N N . GLY A 1 234 ? 11.821 1.999 -0.762 1.00 68.00 234 GLY A N 1
ATOM 1983 C CA . GLY A 1 234 ? 10.686 1.266 -1.345 1.00 68.00 234 GLY A CA 1
ATOM 1984 C C . GLY A 1 234 ? 9.579 2.145 -1.943 1.00 68.00 234 GLY A C 1
ATOM 1985 O O . GLY A 1 234 ? 8.470 1.664 -2.162 1.00 68.00 234 GLY A O 1
ATOM 1986 N N . HIS A 1 235 ? 9.865 3.417 -2.252 1.00 80.19 235 HIS A N 1
ATOM 1987 C CA . HIS A 1 235 ? 8.891 4.376 -2.801 1.00 80.19 235 HIS A CA 1
ATOM 1988 C C . HIS A 1 235 ? 8.122 3.859 -4.033 1.00 80.19 235 HIS A C 1
ATOM 1990 O O . HIS A 1 235 ? 6.938 4.158 -4.174 1.00 80.19 235 HIS A O 1
ATOM 1996 N N . GLY A 1 236 ? 8.754 3.030 -4.873 1.00 87.31 236 GLY A N 1
ATOM 1997 C CA . GLY A 1 236 ? 8.109 2.450 -6.057 1.00 87.31 236 GLY A CA 1
ATOM 1998 C C . GLY A 1 236 ? 6.906 1.557 -5.738 1.00 87.31 236 GLY A C 1
ATOM 1999 O O . GLY A 1 236 ? 5.938 1.554 -6.491 1.00 87.31 236 GLY A O 1
ATOM 2000 N N . PHE A 1 237 ? 6.906 0.854 -4.598 1.00 92.25 237 PHE A N 1
ATOM 2001 C CA . PHE A 1 237 ? 5.736 0.075 -4.181 1.00 92.25 237 PHE A CA 1
ATOM 2002 C C . PHE A 1 237 ? 4.583 0.978 -3.740 1.00 92.25 237 PHE A C 1
ATOM 2004 O O . PHE A 1 237 ? 3.449 0.736 -4.129 1.00 92.25 237 PHE A O 1
ATOM 2011 N N . HIS A 1 238 ? 4.855 2.061 -3.008 1.00 90.81 238 HIS A N 1
ATOM 2012 C CA . HIS A 1 238 ? 3.816 3.021 -2.618 1.00 90.81 238 HIS A CA 1
ATOM 2013 C C . HIS A 1 238 ? 3.197 3.742 -3.824 1.00 90.81 238 HIS A C 1
ATOM 2015 O O . HIS A 1 238 ? 1.990 3.973 -3.862 1.00 90.81 238 HIS A O 1
ATOM 2021 N N . GLU A 1 239 ? 4.009 4.100 -4.824 1.00 91.94 239 GLU A N 1
ATOM 2022 C CA . GLU A 1 239 ? 3.512 4.639 -6.097 1.00 91.94 239 GLU A CA 1
ATOM 2023 C C . GLU A 1 239 ? 2.628 3.626 -6.822 1.00 91.94 239 GLU A C 1
ATOM 2025 O O . GLU A 1 239 ? 1.537 3.978 -7.274 1.00 91.94 239 GLU A O 1
ATOM 2030 N N . TYR A 1 240 ? 3.049 2.362 -6.843 1.00 94.81 240 TYR A N 1
ATOM 2031 C CA . TYR A 1 240 ? 2.253 1.276 -7.390 1.00 94.81 240 TYR A CA 1
ATOM 2032 C C . TYR A 1 240 ? 0.923 1.080 -6.651 1.00 94.81 240 TYR A C 1
ATOM 2034 O O . TYR A 1 240 ? -0.109 0.968 -7.306 1.00 94.81 240 TYR A O 1
ATOM 2042 N N . LEU A 1 241 ? 0.898 1.108 -5.314 1.00 94.19 241 LEU A N 1
ATOM 2043 C CA . LEU A 1 241 ? -0.347 0.990 -4.545 1.00 94.19 241 LEU A CA 1
ATOM 2044 C C . LEU A 1 241 ? -1.332 2.123 -4.861 1.00 94.19 241 LEU A C 1
ATOM 2046 O O . LEU A 1 241 ? -2.524 1.870 -5.030 1.00 94.19 241 LEU A O 1
ATOM 2050 N N . ARG A 1 242 ? -0.840 3.361 -5.008 1.00 91.81 242 ARG A N 1
ATOM 2051 C CA . ARG A 1 242 ? -1.665 4.506 -5.435 1.00 91.81 242 ARG A CA 1
ATOM 2052 C C . ARG A 1 242 ? -2.178 4.359 -6.864 1.00 91.81 242 ARG A C 1
ATOM 2054 O O . ARG A 1 242 ? -3.306 4.738 -7.166 1.00 91.81 242 ARG A O 1
ATOM 2061 N N . HIS A 1 243 ? -1.350 3.839 -7.763 1.00 93.25 243 HIS A N 1
ATOM 2062 C CA . HIS A 1 243 ? -1.786 3.532 -9.118 1.00 93.25 243 HIS A CA 1
ATOM 2063 C C . HIS A 1 243 ? -2.867 2.445 -9.106 1.00 93.25 243 HIS A C 1
ATOM 2065 O O . HIS A 1 243 ? -3.914 2.615 -9.724 1.00 93.25 243 HIS A O 1
ATOM 2071 N N . TRP A 1 244 ? -2.648 1.363 -8.359 1.00 93.62 244 TRP A N 1
ATOM 2072 C CA . TRP A 1 244 ? -3.596 0.266 -8.211 1.00 93.62 244 TRP A CA 1
ATOM 2073 C C . TRP A 1 244 ? -4.944 0.737 -7.679 1.00 93.62 244 TRP A C 1
ATOM 2075 O O . TRP A 1 244 ? -5.975 0.432 -8.278 1.00 93.62 244 TRP A O 1
ATOM 2085 N N . SER A 1 245 ? -4.942 1.549 -6.625 1.00 90.56 245 SER A N 1
ATOM 2086 C CA . SER A 1 245 ? -6.170 2.082 -6.043 1.00 90.56 245 SER A CA 1
ATOM 2087 C C . SER A 1 245 ? -6.958 2.987 -6.984 1.00 90.56 245 SER A C 1
ATOM 2089 O O . SER A 1 245 ? -8.179 3.052 -6.887 1.00 90.56 245 SER A O 1
ATOM 2091 N N . LYS A 1 246 ? -6.275 3.672 -7.904 1.00 89.81 246 LYS A N 1
ATOM 2092 C CA . LYS A 1 246 ? -6.905 4.574 -8.869 1.00 89.81 246 LYS A CA 1
ATOM 2093 C C . LYS A 1 246 ? -7.373 3.867 -10.141 1.00 89.81 246 LYS A C 1
ATOM 2095 O O . LYS A 1 246 ? -8.400 4.247 -10.690 1.00 89.81 246 LYS A O 1
ATOM 2100 N N . GLN A 1 247 ? -6.595 2.909 -10.641 1.00 91.44 247 GLN A N 1
ATOM 2101 C CA . GLN A 1 247 ? -6.767 2.346 -11.987 1.00 91.44 247 GLN A CA 1
ATOM 2102 C C . GLN A 1 247 ? -7.378 0.941 -11.988 1.00 91.44 247 GLN A C 1
ATOM 2104 O O . GLN A 1 247 ? -8.084 0.585 -12.928 1.00 91.44 247 GLN A O 1
ATOM 2109 N N . HIS A 1 248 ? -7.128 0.150 -10.941 1.00 89.62 248 HIS A N 1
ATOM 2110 C CA . HIS A 1 248 ? -7.478 -1.280 -10.905 1.00 89.62 248 HIS A CA 1
ATOM 2111 C C . HIS A 1 248 ? -8.547 -1.603 -9.874 1.00 89.62 248 HIS A C 1
ATOM 2113 O O . HIS A 1 248 ? -9.308 -2.554 -10.034 1.00 89.62 248 HIS A O 1
ATOM 2119 N N . VAL A 1 249 ? -8.649 -0.788 -8.831 1.00 85.19 249 VAL A N 1
ATOM 2120 C CA . VAL A 1 249 ? -9.787 -0.809 -7.923 1.00 85.19 249 VAL A CA 1
ATOM 2121 C C . VAL A 1 249 ? -10.887 0.040 -8.551 1.00 85.19 249 VAL A C 1
ATOM 2123 O O . VAL A 1 249 ? -10.988 1.243 -8.316 1.00 85.19 249 VAL A O 1
ATOM 2126 N N . LYS A 1 250 ? -11.729 -0.585 -9.378 1.00 67.25 250 LYS A N 1
ATOM 2127 C CA . LYS A 1 250 ? -12.998 0.038 -9.751 1.00 67.25 250 LYS A CA 1
ATOM 2128 C C . LYS A 1 250 ? -13.836 0.141 -8.483 1.00 67.25 250 LYS A C 1
ATOM 2130 O O . LYS A 1 250 ? -14.173 -0.865 -7.861 1.00 67.25 250 LYS A O 1
ATOM 2135 N N . LEU A 1 251 ? -14.139 1.370 -8.074 1.00 54.38 251 LEU A N 1
ATOM 2136 C CA . LEU A 1 251 ? -15.250 1.615 -7.171 1.00 54.38 251 LEU A CA 1
ATOM 2137 C C . LEU A 1 251 ? -16.505 1.250 -7.959 1.00 54.38 251 LEU A C 1
ATOM 2139 O O . LEU A 1 251 ? -17.054 2.104 -8.647 1.00 54.38 251 LEU A O 1
ATOM 2143 N N . ASP A 1 252 ? -16.917 -0.016 -7.924 1.00 45.94 252 ASP A N 1
ATOM 2144 C CA . ASP A 1 252 ? -18.252 -0.373 -8.386 1.00 45.94 252 ASP A CA 1
ATOM 2145 C C . ASP A 1 252 ? -19.222 0.400 -7.493 1.00 45.94 252 ASP A C 1
ATOM 2147 O O . ASP A 1 252 ? -19.446 0.059 -6.327 1.00 45.94 252 ASP A O 1
ATOM 2151 N N . SER A 1 253 ? -19.766 1.490 -8.034 1.00 46.72 253 SER A N 1
ATOM 2152 C CA . SER A 1 253 ? -20.781 2.323 -7.389 1.00 46.72 253 SER A CA 1
ATOM 2153 C C . SER A 1 253 ? -22.004 1.503 -6.965 1.00 46.72 253 SER A C 1
ATOM 2155 O O . SER A 1 253 ? -22.720 1.900 -6.050 1.00 46.72 253 SER A O 1
ATOM 2157 N N . ASP A 1 254 ? -22.176 0.316 -7.550 1.00 46.41 254 ASP A N 1
ATOM 2158 C CA . ASP A 1 254 ? -23.322 -0.567 -7.353 1.00 46.41 254 ASP A CA 1
ATOM 2159 C C . ASP A 1 254 ? -23.147 -1.583 -6.207 1.00 46.41 254 ASP A C 1
ATOM 2161 O O . ASP A 1 254 ? -24.098 -2.285 -5.858 1.00 46.41 254 ASP A O 1
ATOM 2165 N N . GLN A 1 255 ? -21.966 -1.662 -5.573 1.00 41.84 255 GLN A N 1
ATOM 2166 C CA . GLN A 1 255 ? -21.733 -2.566 -4.431 1.00 41.84 255 GLN A CA 1
ATOM 2167 C C . GLN A 1 255 ? -21.713 -1.874 -3.063 1.00 41.84 255 GLN A C 1
ATOM 2169 O O . GLN A 1 255 ? -21.720 -2.554 -2.034 1.00 41.84 255 GLN A O 1
ATOM 2174 N N . ILE A 1 256 ? -21.769 -0.539 -3.005 1.00 43.97 256 ILE A N 1
ATOM 2175 C CA . ILE A 1 256 ? -21.945 0.180 -1.737 1.00 43.97 256 ILE A CA 1
ATOM 2176 C C . ILE A 1 256 ? -23.436 0.172 -1.373 1.00 43.97 256 ILE A C 1
ATOM 2178 O O . ILE A 1 256 ? -24.134 1.181 -1.460 1.00 43.97 256 ILE A O 1
ATOM 2182 N N . LYS A 1 257 ? -23.949 -0.982 -0.936 1.00 39.72 257 LYS A N 1
ATOM 2183 C CA . LYS A 1 257 ? -25.214 -1.025 -0.195 1.00 39.72 257 LYS A CA 1
ATOM 2184 C C . LYS A 1 257 ? -24.954 -0.465 1.201 1.00 39.72 257 LYS A C 1
ATOM 2186 O O . LYS A 1 257 ? -24.662 -1.212 2.131 1.00 39.72 257 LYS A O 1
ATOM 2191 N N . LEU A 1 258 ? -25.037 0.859 1.347 1.00 44.47 258 LEU A N 1
ATOM 2192 C CA . LEU A 1 258 ? -25.216 1.453 2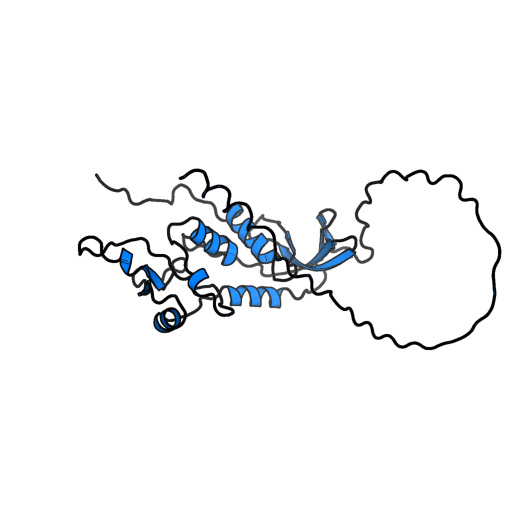.670 1.00 44.47 258 LEU A CA 1
ATOM 2193 C C . LEU A 1 258 ? -26.479 0.828 3.289 1.00 44.47 258 LEU A C 1
ATOM 2195 O O . LEU A 1 258 ? -27.484 0.691 2.581 1.00 44.47 258 LEU A O 1
ATOM 2199 N N . PRO A 1 259 ? -26.450 0.408 4.565 1.00 38.78 259 PRO A N 1
ATOM 2200 C CA . PRO A 1 259 ? -27.633 -0.130 5.215 1.00 38.78 259 PRO A CA 1
ATOM 2201 C C . PRO A 1 259 ? -28.741 0.921 5.146 1.00 38.78 259 PRO A C 1
ATOM 2203 O O . PRO A 1 259 ? -28.594 2.028 5.663 1.00 38.78 259 PRO A O 1
ATOM 2206 N N . GLN A 1 260 ? -29.838 0.588 4.462 1.00 38.44 260 GLN A N 1
ATOM 2207 C CA . GLN A 1 260 ? -31.013 1.446 4.449 1.00 38.44 260 GLN A CA 1
ATOM 2208 C C . GLN A 1 260 ? -31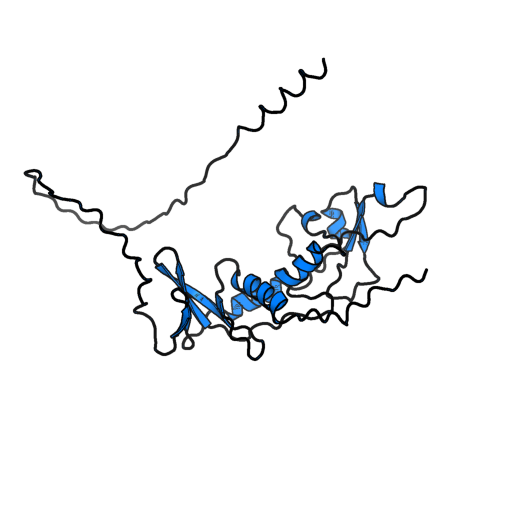.581 1.486 5.862 1.00 38.44 260 GLN A C 1
ATOM 2210 O O . GLN A 1 260 ? -32.113 0.492 6.361 1.00 38.44 260 GLN A O 1
ATOM 2215 N N . ILE A 1 261 ? -31.448 2.642 6.504 1.00 42.66 261 ILE A N 1
ATOM 2216 C CA . ILE A 1 261 ? -32.156 2.949 7.738 1.00 42.66 261 ILE A CA 1
ATOM 2217 C C . ILE A 1 261 ? -33.628 3.059 7.344 1.00 42.66 261 ILE A C 1
ATOM 2219 O O . ILE A 1 261 ? -34.025 3.986 6.638 1.00 42.66 261 ILE A O 1
ATOM 2223 N N . ARG A 1 262 ? -34.419 2.052 7.720 1.00 42.91 262 ARG A N 1
ATOM 2224 C CA . ARG A 1 262 ? -35.876 2.121 7.613 1.00 42.91 262 ARG A CA 1
ATOM 2225 C C . ARG A 1 262 ? -36.357 3.122 8.662 1.00 42.91 262 ARG A C 1
ATOM 2227 O O . ARG A 1 262 ? -36.094 2.909 9.845 1.00 42.91 262 ARG A O 1
ATOM 2234 N N . ASN A 1 263 ? -36.992 4.197 8.201 1.00 45.12 263 ASN A N 1
ATOM 2235 C CA . ASN A 1 263 ? -37.809 5.073 9.042 1.00 45.12 263 ASN A CA 1
ATOM 2236 C C . ASN A 1 263 ? -39.075 4.342 9.490 1.00 45.12 263 ASN A C 1
ATOM 2238 O O . ASN A 1 263 ? -39.590 3.533 8.681 1.00 45.12 263 ASN A O 1
#

Mean predicted aligned error: 15.84 Å